Protein AF-A0A7S2NK12-F1 (afdb_monomer_lite)

Sequence (212 aa):
DAGKRAAALTNRARTEAGLAKYYAETDSPEEDAYKANIALNTALADPTYDPAILQGAIDDFLRLCPLQASSPSAQAVLRRGRALTLLWTQRRRSAQLRGELRSLVASVLETEAERRVAGTWPITPKHMRGVEDTTLTKLAACVKEAKKYSTVLGFDLAEAVAVLDRHAWAAGLLPRPSNAFRRDAMDGDFVSLRIGERLGWWGTIDKELAPT

pLDDT: mean 78.81, std 15.72, range [30.56, 96.56]

Secondary structure (DSSP, 8-state):
-HHHHHHHHHHHHHHHHHHHHHHTT---HHHHHHHHHHHHHHHHT-TT--HHHHHHHHHHHHHH-HHHHTSHHHHHHHHHHHHHHHHHHHHHHHHHHHHHHHHHHHHHHHHHHHHHHTT--SS--TTTTTTTHHHHHHHHHHHHHHGGGHHHHTHHHHHHHHHHHHHHHHHSPPPPPPHHHHHHHHHTT-HHHHHHHHTTTT----SS----

Radius of gyration: 32.16 Å; chains: 1; bounding box: 85×47×79 Å

Structure (mmCIF, N/CA/C/O backbone):
data_AF-A0A7S2NK12-F1
#
_entry.id   AF-A0A7S2NK12-F1
#
loop_
_atom_site.group_PDB
_atom_site.id
_atom_site.type_symbol
_atom_site.label_atom_id
_atom_site.label_alt_id
_atom_site.label_comp_id
_atom_site.label_asym_id
_atom_site.label_entity_id
_atom_site.label_seq_id
_atom_site.pdbx_PDB_ins_code
_atom_site.Cartn_x
_atom_site.Cartn_y
_atom_site.Cartn_z
_atom_site.occupancy
_atom_site.B_iso_or_equiv
_atom_site.auth_seq_id
_atom_site.auth_comp_id
_atom_site.auth_asym_id
_atom_site.auth_atom_id
_atom_site.pdbx_PDB_model_num
ATOM 1 N N . ASP A 1 1 ? -23.644 -28.285 31.413 1.00 63.03 1 ASP A N 1
ATOM 2 C CA . ASP A 1 1 ? -22.807 -27.067 31.433 1.00 63.03 1 ASP A CA 1
ATOM 3 C C . ASP A 1 1 ? -23.067 -26.123 30.249 1.00 63.03 1 ASP A C 1
ATOM 5 O O . ASP A 1 1 ? -23.321 -24.944 30.461 1.00 63.03 1 ASP A O 1
ATOM 9 N N . ALA A 1 2 ? -23.138 -26.631 29.010 1.00 58.03 2 ALA A N 1
ATOM 10 C CA . ALA A 1 2 ? -23.459 -25.831 27.815 1.00 58.03 2 ALA A CA 1
ATOM 11 C C . ALA A 1 2 ? -24.809 -25.074 27.879 1.00 58.03 2 ALA A C 1
ATOM 13 O O . ALA A 1 2 ? -24.869 -23.902 27.520 1.00 58.03 2 ALA A O 1
ATOM 14 N N . GLY A 1 3 ? -25.872 -25.693 28.412 1.00 62.09 3 GLY A N 1
ATOM 15 C CA . GLY A 1 3 ? -27.194 -25.053 28.523 1.00 62.09 3 GLY A CA 1
ATOM 16 C C . GLY A 1 3 ? -27.243 -23.840 29.465 1.00 62.09 3 GLY A C 1
ATOM 17 O O . GLY A 1 3 ? -27.926 -22.863 29.175 1.00 62.09 3 GLY A O 1
ATOM 18 N N . LYS A 1 4 ? -26.458 -23.846 30.554 1.00 70.75 4 LYS A N 1
ATOM 19 C CA . LYS A 1 4 ? -26.350 -22.693 31.470 1.00 70.75 4 LYS A CA 1
ATOM 20 C C . LYS A 1 4 ? -25.607 -21.524 30.815 1.00 70.75 4 LYS A C 1
ATOM 22 O O . LYS A 1 4 ? -25.994 -20.376 31.005 1.00 70.75 4 LYS A O 1
ATOM 27 N N . ARG A 1 5 ? -24.588 -21.814 29.994 1.00 58.59 5 ARG A N 1
ATOM 28 C CA . ARG A 1 5 ? -23.867 -20.799 29.204 1.00 58.59 5 ARG A CA 1
ATOM 29 C C . ARG A 1 5 ? -24.759 -20.191 28.120 1.00 58.59 5 ARG A C 1
ATOM 31 O O . ARG A 1 5 ? -24.761 -18.976 27.964 1.00 58.59 5 ARG A O 1
ATOM 38 N N . ALA A 1 6 ? -25.561 -21.007 27.434 1.00 66.00 6 ALA A N 1
ATOM 39 C CA . ALA A 1 6 ? -26.524 -20.526 26.444 1.00 66.00 6 ALA A CA 1
ATOM 40 C C . ALA A 1 6 ? -27.575 -19.596 27.077 1.00 66.00 6 ALA A C 1
ATOM 42 O O . ALA A 1 6 ? -27.787 -18.485 26.596 1.00 66.00 6 ALA A O 1
ATOM 43 N N . ALA A 1 7 ? -28.167 -19.984 28.211 1.00 68.94 7 ALA A N 1
ATOM 44 C CA . ALA A 1 7 ? -29.132 -19.144 28.922 1.00 68.94 7 ALA A CA 1
ATOM 45 C C . ALA A 1 7 ? -28.520 -17.815 29.413 1.00 68.94 7 ALA A C 1
ATOM 47 O O . ALA A 1 7 ? -29.139 -16.762 29.269 1.00 68.94 7 ALA A O 1
ATOM 48 N N . ALA A 1 8 ? -27.281 -17.839 29.918 1.00 68.38 8 ALA A N 1
ATOM 49 C CA . ALA A 1 8 ? -26.561 -16.630 30.322 1.00 68.38 8 ALA A CA 1
ATOM 50 C C . ALA A 1 8 ? -26.285 -15.682 29.139 1.00 68.38 8 ALA A C 1
ATOM 52 O O . ALA A 1 8 ? -26.482 -14.476 29.267 1.00 68.38 8 ALA A O 1
ATOM 53 N N . LEU A 1 9 ? -25.899 -16.219 27.976 1.00 69.31 9 LEU A N 1
ATOM 54 C CA . LEU A 1 9 ? -25.724 -15.438 26.745 1.00 69.31 9 LEU A CA 1
ATOM 55 C C . LEU A 1 9 ? -27.043 -14.823 26.265 1.00 69.31 9 LEU A C 1
ATOM 57 O O . LEU A 1 9 ? -27.068 -13.668 25.853 1.00 69.31 9 LEU A O 1
ATOM 61 N N . THR A 1 10 ? -28.145 -15.567 26.374 1.00 70.69 10 THR A N 1
ATOM 62 C CA . THR A 1 10 ? -29.466 -15.088 25.939 1.00 70.69 10 THR A CA 1
ATOM 63 C C . THR A 1 10 ? -29.975 -13.960 26.842 1.00 70.69 10 THR A C 1
ATOM 65 O O . THR A 1 10 ? -30.504 -12.965 26.352 1.00 70.69 10 THR A O 1
ATOM 68 N N . ASN A 1 11 ? -29.773 -14.078 28.160 1.00 71.88 11 ASN A N 1
ATOM 69 C CA . ASN A 1 11 ? -30.115 -13.024 29.117 1.00 71.88 11 ASN A CA 1
ATOM 70 C C . ASN A 1 11 ? -29.255 -11.776 28.915 1.00 71.88 11 ASN A C 1
ATOM 72 O O . ASN A 1 11 ? -29.794 -10.673 28.910 1.00 71.88 11 ASN A O 1
ATOM 76 N N . ARG A 1 12 ? -27.951 -11.953 28.672 1.00 71.44 12 ARG A N 1
ATOM 77 C CA . ARG A 1 12 ? -27.029 -10.855 28.374 1.00 71.44 12 ARG A CA 1
ATOM 78 C C . ARG A 1 12 ? -27.426 -10.096 27.106 1.00 71.44 12 ARG A C 1
ATOM 80 O O . ARG A 1 12 ? -27.517 -8.874 27.140 1.00 71.44 12 ARG A O 1
ATOM 87 N N . ALA A 1 13 ? -27.747 -10.809 26.027 1.00 68.75 13 ALA A N 1
ATOM 88 C CA . ALA A 1 13 ? -28.211 -10.193 24.785 1.00 68.75 13 ALA A CA 1
ATOM 89 C C . ALA A 1 13 ? -29.514 -9.398 24.987 1.00 68.75 13 ALA A C 1
ATOM 91 O O . ALA A 1 13 ? -29.686 -8.317 24.431 1.00 68.75 13 ALA A O 1
ATOM 92 N N . ARG A 1 14 ? -30.426 -9.903 25.827 1.00 68.31 14 ARG A N 1
ATOM 93 C CA . ARG A 1 14 ? -31.694 -9.231 26.140 1.00 68.31 14 ARG A CA 1
ATOM 94 C C . ARG A 1 14 ? -31.483 -7.966 26.985 1.00 68.31 14 ARG A C 1
ATOM 96 O O . ARG A 1 14 ? -32.145 -6.963 26.736 1.00 68.31 14 ARG A O 1
ATOM 103 N N . THR A 1 15 ? -30.546 -7.987 27.936 1.00 73.50 15 THR A N 1
ATOM 104 C CA . THR A 1 15 ? -30.156 -6.792 28.707 1.00 73.50 15 THR A CA 1
ATOM 105 C C . THR A 1 15 ? -29.409 -5.769 27.857 1.00 73.50 15 THR A C 1
ATOM 107 O O . THR A 1 15 ? -29.672 -4.579 27.980 1.00 73.50 15 THR A O 1
ATOM 110 N N . GLU A 1 16 ? -28.534 -6.216 26.951 1.00 72.56 16 GLU A N 1
ATOM 111 C CA . GLU A 1 16 ? -27.831 -5.334 26.016 1.00 72.56 16 GLU A CA 1
ATOM 112 C C . GLU A 1 16 ? -28.828 -4.659 25.060 1.00 72.56 16 GLU A C 1
ATOM 114 O O . GLU A 1 16 ? -28.774 -3.445 24.905 1.00 72.56 16 GLU A O 1
ATOM 119 N N . ALA A 1 17 ? -29.812 -5.386 24.519 1.00 69.88 17 ALA A N 1
ATOM 120 C CA . ALA A 1 17 ? -30.876 -4.802 23.697 1.00 69.88 17 ALA A CA 1
ATOM 121 C C . ALA A 1 17 ? -31.765 -3.803 24.468 1.00 69.88 17 ALA A C 1
ATOM 123 O O . ALA A 1 17 ? -32.206 -2.800 23.905 1.00 69.88 17 ALA A O 1
ATOM 124 N N . GLY A 1 18 ? -32.019 -4.059 25.756 1.00 69.00 18 GLY A N 1
ATOM 125 C CA . GLY A 1 18 ? -32.754 -3.139 26.628 1.00 69.00 18 GLY A CA 1
ATOM 126 C C . GLY A 1 18 ? -32.001 -1.829 26.880 1.00 69.00 18 GLY A C 1
ATOM 127 O O . GLY A 1 18 ? -32.596 -0.759 26.785 1.00 69.00 18 GLY A O 1
ATOM 128 N N . LEU A 1 19 ? -30.691 -1.911 27.130 1.00 70.75 19 LEU A N 1
ATOM 129 C CA . LEU A 1 19 ? -29.822 -0.742 27.309 1.00 70.75 19 LEU A CA 1
ATOM 130 C C . LEU A 1 19 ? -29.694 0.077 26.021 1.00 70.75 19 LEU A C 1
ATOM 132 O O . LEU A 1 19 ? -29.798 1.296 26.076 1.00 70.75 19 LEU A O 1
ATOM 136 N N . ALA A 1 20 ? -29.554 -0.574 24.861 1.00 67.25 20 ALA A N 1
ATOM 137 C CA . ALA A 1 20 ? -29.517 0.118 23.571 1.00 67.25 20 ALA A CA 1
ATOM 138 C C . ALA A 1 20 ? -30.772 0.969 23.331 1.00 67.25 20 ALA A C 1
ATOM 140 O O . ALA A 1 20 ? -30.671 2.094 22.849 1.00 67.25 20 ALA A O 1
ATOM 141 N N . LYS A 1 21 ? -31.951 0.443 23.689 1.00 70.06 21 LYS A N 1
ATOM 142 C CA . LYS A 1 21 ? -33.218 1.168 23.557 1.00 70.06 21 LYS A CA 1
ATOM 143 C C . LYS A 1 21 ? -33.326 2.333 24.545 1.00 70.06 21 LYS A C 1
ATOM 145 O O . LYS A 1 21 ? -33.761 3.404 24.154 1.00 70.06 21 LYS A O 1
ATOM 150 N N . TYR A 1 22 ? -32.920 2.121 25.796 1.00 68.38 22 TYR A N 1
ATOM 151 C CA . TYR A 1 22 ? -32.945 3.152 26.836 1.00 68.38 22 TYR A CA 1
ATOM 152 C C . TYR A 1 22 ? -32.023 4.331 26.502 1.00 68.38 22 TYR A C 1
ATOM 154 O O . TYR A 1 22 ? -32.408 5.492 26.617 1.00 68.38 22 TYR A O 1
ATOM 162 N N . TYR A 1 23 ? -30.814 4.027 26.035 1.00 68.19 23 TYR A N 1
ATOM 163 C CA . TYR A 1 23 ? -29.842 5.050 25.695 1.00 68.19 23 TYR A CA 1
ATOM 164 C C . TYR A 1 23 ? -30.211 5.804 24.416 1.00 68.19 23 TYR A C 1
ATOM 166 O O . TYR A 1 23 ? -30.136 7.020 24.427 1.00 68.19 23 TYR A O 1
ATOM 174 N N . ALA A 1 24 ? -30.795 5.153 23.401 1.00 62.88 24 ALA A N 1
ATOM 175 C CA . ALA A 1 24 ? -31.307 5.846 22.209 1.00 62.88 24 ALA A CA 1
ATOM 176 C C . ALA A 1 24 ? -32.327 6.975 22.499 1.00 62.88 24 ALA A C 1
ATOM 178 O O . ALA A 1 24 ? -32.612 7.780 21.613 1.00 62.88 24 ALA A O 1
ATOM 179 N N . GLU A 1 25 ? -32.887 7.025 23.710 1.00 66.38 25 GLU A N 1
ATOM 180 C CA . GLU A 1 25 ? -33.865 8.014 24.164 1.00 66.38 25 GLU A CA 1
ATOM 181 C C . GLU A 1 25 ? -33.272 9.037 25.170 1.00 66.38 25 GLU A C 1
ATOM 183 O O . GLU A 1 25 ? -33.993 9.940 25.598 1.00 66.38 25 GLU A O 1
ATOM 188 N N . THR A 1 26 ? -31.988 8.932 25.562 1.00 59.81 26 THR A N 1
ATOM 189 C CA . THR A 1 26 ? -31.367 9.753 26.627 1.00 59.81 26 THR A CA 1
ATOM 190 C C . THR A 1 26 ? -29.882 10.098 26.404 1.00 59.81 26 THR A C 1
ATOM 192 O O . THR A 1 26 ? -29.023 9.248 26.606 1.00 59.81 26 THR A O 1
ATOM 195 N N . ASP A 1 27 ? -29.558 11.379 26.161 1.00 63.44 27 ASP A N 1
ATOM 196 C CA . ASP A 1 27 ? -28.166 11.872 26.109 1.00 63.44 27 ASP A CA 1
ATOM 197 C C . ASP A 1 27 ? -27.510 11.845 27.507 1.00 63.44 27 ASP A C 1
ATOM 199 O O . ASP A 1 27 ? -27.784 12.693 28.365 1.00 63.44 27 ASP A O 1
ATOM 203 N N . SER A 1 28 ? -26.634 10.866 27.762 1.00 77.69 28 SER A N 1
ATOM 204 C CA . SER A 1 28 ? -25.925 10.720 29.045 1.00 77.69 28 SER A CA 1
ATOM 205 C C . SER A 1 28 ? -24.480 10.208 28.896 1.00 77.69 28 SER A C 1
ATOM 207 O O . SER A 1 28 ? -24.168 9.490 27.949 1.00 77.69 28 SER A O 1
ATOM 209 N N . PRO A 1 29 ? -23.577 10.480 29.864 1.00 77.12 29 PRO A N 1
ATOM 210 C CA . PRO A 1 29 ? -22.212 9.934 29.848 1.00 77.12 29 PRO A CA 1
ATOM 211 C C . PRO A 1 29 ? -22.159 8.396 29.861 1.00 77.12 29 PRO A C 1
ATOM 213 O O . PRO A 1 29 ? -21.197 7.789 29.394 1.00 77.12 29 PRO A O 1
ATOM 216 N N . GLU A 1 30 ? -23.191 7.758 30.417 1.00 78.62 30 GLU A N 1
ATOM 217 C CA . GLU A 1 30 ? -23.338 6.302 30.437 1.00 78.62 30 GLU A CA 1
ATOM 218 C C . GLU A 1 30 ? -23.726 5.754 29.061 1.00 78.62 30 GLU A C 1
ATOM 220 O O . GLU A 1 30 ? -23.198 4.721 28.642 1.00 78.62 30 GLU A O 1
ATOM 225 N N . GLU A 1 31 ? -24.586 6.473 28.336 1.00 79.88 31 GLU A N 1
ATOM 226 C CA . GLU A 1 31 ? -24.872 6.195 26.931 1.00 79.88 31 GLU A CA 1
ATOM 227 C C . GLU A 1 31 ? -23.600 6.296 26.083 1.00 79.88 31 GLU A C 1
ATOM 229 O O . GLU A 1 31 ? -23.306 5.380 25.313 1.00 79.88 31 GLU A O 1
ATOM 234 N N . ASP A 1 32 ? -22.832 7.378 26.226 1.00 81.69 32 ASP A N 1
ATOM 235 C CA . ASP A 1 32 ? -21.597 7.580 25.462 1.00 81.69 32 ASP A CA 1
ATOM 236 C C . ASP A 1 32 ? -20.595 6.446 25.708 1.00 81.69 32 ASP A C 1
ATOM 238 O O . ASP A 1 32 ? -19.981 5.921 24.772 1.00 81.69 32 ASP A O 1
ATOM 242 N N . ALA A 1 33 ? -20.473 6.007 26.963 1.00 84.50 33 ALA A N 1
ATOM 243 C CA . ALA A 1 33 ? -19.641 4.870 27.325 1.00 84.50 33 ALA A CA 1
ATOM 244 C C . ALA A 1 33 ? -20.151 3.555 26.707 1.00 84.50 33 ALA A C 1
ATOM 246 O O . ALA A 1 33 ? -19.368 2.752 26.190 1.00 84.50 33 ALA A O 1
ATOM 247 N N . TYR A 1 34 ? -21.467 3.332 26.716 1.00 84.69 34 TYR A N 1
ATOM 248 C CA . TYR A 1 34 ? -22.093 2.163 26.101 1.00 84.69 34 TYR A CA 1
ATOM 249 C C . TYR A 1 34 ? -21.891 2.138 24.576 1.00 84.69 34 TYR A C 1
ATOM 251 O O . TYR A 1 34 ? -21.444 1.122 24.030 1.00 84.69 34 TYR A O 1
ATOM 259 N N . LYS A 1 35 ? -22.124 3.267 23.892 1.00 86.94 35 LYS A N 1
ATOM 260 C CA . LYS A 1 35 ? -21.892 3.440 22.449 1.00 86.94 35 LYS A CA 1
ATOM 261 C C . LYS A 1 35 ? -20.430 3.194 22.084 1.00 86.94 35 LYS A C 1
ATOM 263 O O . LYS A 1 35 ? -20.166 2.427 21.159 1.00 86.94 35 LYS A O 1
ATOM 268 N N . ALA A 1 36 ? -19.484 3.768 22.828 1.00 88.38 36 ALA A N 1
ATOM 269 C CA . ALA A 1 36 ? -18.053 3.550 22.611 1.00 88.38 36 ALA A CA 1
ATOM 270 C C . ALA A 1 36 ? -17.654 2.073 22.751 1.00 88.38 36 ALA A C 1
ATOM 272 O O . ALA A 1 36 ? -16.867 1.553 21.957 1.00 88.38 36 ALA A O 1
ATOM 273 N N . ASN A 1 37 ? -18.219 1.366 23.731 1.00 89.31 37 ASN A N 1
ATOM 274 C CA . ASN A 1 37 ? -17.934 -0.051 23.947 1.00 89.31 37 ASN A CA 1
ATOM 275 C C . ASN A 1 37 ? -18.488 -0.925 22.804 1.00 89.31 37 ASN A C 1
ATOM 277 O O . ASN A 1 37 ? -17.804 -1.824 22.308 1.00 89.31 37 ASN A O 1
ATOM 281 N N . ILE A 1 38 ? -19.699 -0.633 22.318 1.00 89.31 38 ILE A N 1
ATOM 282 C CA . ILE A 1 38 ? -20.261 -1.301 21.134 1.00 89.31 38 ILE A CA 1
ATOM 283 C C . ILE A 1 38 ? -19.447 -0.988 19.881 1.00 89.31 38 ILE A C 1
ATOM 285 O O . ILE A 1 38 ? -19.142 -1.908 19.119 1.00 89.31 38 ILE A O 1
ATOM 289 N N . ALA A 1 39 ? -19.072 0.273 19.672 1.00 90.06 39 ALA A N 1
ATOM 290 C CA . ALA A 1 39 ? -18.286 0.695 18.519 1.00 90.06 39 ALA A CA 1
ATOM 291 C C . ALA A 1 39 ? -16.940 -0.040 18.467 1.00 90.06 39 ALA A C 1
ATOM 293 O O . ALA A 1 39 ? -16.585 -0.579 17.422 1.00 90.06 39 ALA A O 1
ATOM 294 N N . LEU A 1 40 ? -16.239 -0.164 19.601 1.00 91.94 40 LEU A N 1
ATOM 295 C CA . LEU A 1 40 ? -14.985 -0.917 19.682 1.00 91.94 40 LEU A CA 1
ATOM 296 C C . LEU A 1 40 ? -15.178 -2.406 19.367 1.00 91.94 40 LEU A C 1
ATOM 298 O O . LEU A 1 40 ? -14.419 -2.970 18.580 1.00 91.94 40 LEU A O 1
ATOM 302 N N . ASN A 1 41 ? -16.196 -3.051 19.942 1.00 89.94 41 ASN A N 1
ATOM 303 C CA . ASN A 1 41 ? -16.476 -4.463 19.660 1.00 89.94 41 ASN A CA 1
ATOM 304 C C . ASN A 1 41 ? -16.858 -4.693 18.191 1.00 89.94 41 ASN A C 1
ATOM 306 O O . ASN A 1 41 ? -16.417 -5.670 17.586 1.00 89.94 41 ASN A O 1
ATOM 310 N N . THR A 1 42 ? -17.628 -3.774 17.609 1.00 90.69 42 THR A N 1
ATOM 311 C CA . THR A 1 42 ? -18.026 -3.816 16.197 1.00 90.69 42 THR A CA 1
ATOM 312 C C . THR A 1 42 ? -16.813 -3.624 15.290 1.00 90.69 42 THR A C 1
ATOM 314 O O . THR A 1 42 ? -16.609 -4.418 14.378 1.00 90.69 42 THR A O 1
ATOM 317 N N . ALA A 1 43 ? -15.951 -2.648 15.586 1.00 91.00 43 ALA A N 1
ATOM 318 C CA . ALA A 1 43 ? -14.737 -2.384 14.818 1.00 91.00 43 ALA A CA 1
ATOM 319 C C . ALA A 1 43 ? -13.725 -3.542 14.883 1.00 91.00 43 ALA A C 1
ATOM 321 O O . ALA A 1 43 ? -13.037 -3.831 13.908 1.00 91.00 43 ALA A O 1
ATOM 322 N N . LEU A 1 44 ? -13.647 -4.257 16.012 1.00 89.50 44 LEU A N 1
ATOM 323 C CA . LEU A 1 44 ? -12.820 -5.466 16.138 1.00 89.50 44 LEU A CA 1
ATOM 324 C C . LEU A 1 44 ? -13.337 -6.642 15.297 1.00 89.50 44 LEU A C 1
ATOM 326 O O . LEU A 1 44 ? -12.552 -7.528 14.951 1.00 89.50 44 LEU A O 1
ATOM 330 N N . ALA A 1 45 ? -14.637 -6.668 15.007 1.00 88.69 45 ALA A N 1
ATOM 331 C CA . ALA A 1 45 ? -15.297 -7.686 14.196 1.00 88.69 45 ALA A CA 1
ATOM 332 C C . ALA A 1 45 ? -15.518 -7.247 12.736 1.00 88.69 45 ALA A C 1
ATOM 334 O O . ALA A 1 45 ? -16.120 -7.997 11.967 1.00 88.69 45 ALA A O 1
ATOM 335 N N . ASP A 1 46 ? -15.043 -6.059 12.354 1.00 86.25 46 ASP A N 1
ATOM 336 C CA . ASP A 1 46 ? -15.296 -5.471 11.043 1.00 86.25 46 ASP A CA 1
ATOM 337 C C . ASP A 1 46 ? -14.635 -6.301 9.919 1.00 86.25 46 ASP A C 1
ATOM 339 O O . ASP A 1 46 ? -13.405 -6.445 9.889 1.00 86.25 46 ASP A O 1
ATOM 343 N N . PRO A 1 47 ? -15.420 -6.852 8.970 1.00 86.62 47 PRO A N 1
ATOM 344 C CA . PRO A 1 47 ? -14.894 -7.646 7.863 1.00 86.62 47 PRO A CA 1
ATOM 345 C C . PRO A 1 47 ? -14.175 -6.808 6.796 1.00 86.62 47 PRO A C 1
ATOM 347 O O . PRO A 1 47 ? -13.508 -7.376 5.932 1.00 86.62 47 PRO A O 1
ATOM 350 N N . THR A 1 48 ? -14.311 -5.479 6.814 1.00 86.69 48 THR A N 1
ATOM 351 C CA . THR A 1 48 ? -13.627 -4.583 5.870 1.00 86.69 48 THR A CA 1
ATOM 352 C C . THR A 1 48 ? -12.151 -4.392 6.216 1.00 86.69 48 THR A C 1
ATOM 354 O O . THR A 1 48 ? -11.357 -4.044 5.339 1.00 86.69 48 THR A O 1
ATOM 357 N N . TYR A 1 49 ? -11.767 -4.679 7.467 1.00 85.25 49 TYR A N 1
ATOM 358 C CA . TYR A 1 49 ? -10.407 -4.525 7.983 1.00 85.25 49 TYR A CA 1
ATOM 359 C C . TYR A 1 49 ? -9.849 -3.096 7.828 1.00 85.25 49 TYR A C 1
ATOM 361 O O . TYR A 1 49 ? -8.649 -2.930 7.586 1.00 85.25 49 TYR A O 1
ATOM 369 N N . ASP A 1 50 ? -10.687 -2.056 7.931 1.00 89.56 50 ASP A N 1
ATOM 370 C CA . ASP A 1 50 ? -10.213 -0.671 7.842 1.00 89.56 50 ASP A CA 1
ATOM 371 C C . ASP A 1 50 ? -9.500 -0.244 9.144 1.00 89.56 50 ASP A C 1
ATOM 373 O O . ASP A 1 50 ? -10.134 -0.151 10.202 1.00 89.56 50 ASP A O 1
ATOM 377 N N . PRO A 1 51 ? -8.185 0.059 9.107 1.00 92.38 51 PRO A N 1
ATOM 378 C CA . PRO A 1 51 ? -7.466 0.513 10.293 1.00 92.38 51 PRO A CA 1
ATOM 379 C C . PRO A 1 51 ? -7.997 1.839 10.854 1.00 92.38 51 PRO A C 1
ATOM 381 O O . PRO A 1 51 ? -7.860 2.063 12.054 1.00 92.38 51 PRO A O 1
ATOM 384 N N . ALA A 1 52 ? -8.598 2.708 10.031 1.00 92.12 52 ALA A N 1
ATOM 385 C CA . ALA A 1 52 ? -9.104 4.002 10.491 1.00 92.12 52 ALA A CA 1
ATOM 386 C C . ALA A 1 52 ? -10.318 3.847 11.418 1.00 92.12 52 ALA A C 1
ATOM 388 O O . ALA A 1 52 ? -10.383 4.505 12.455 1.00 92.12 52 ALA A O 1
ATOM 389 N N . ILE A 1 53 ? -11.234 2.932 11.080 1.00 92.44 53 ILE A N 1
ATOM 390 C CA . ILE A 1 53 ? -12.430 2.637 11.880 1.00 92.44 53 ILE A CA 1
ATOM 391 C C . ILE A 1 53 ? -12.020 2.076 13.246 1.00 92.44 53 ILE A C 1
ATOM 393 O O . ILE A 1 53 ? -12.473 2.562 14.282 1.00 92.44 53 ILE A O 1
ATOM 397 N N . LEU A 1 54 ? -11.109 1.097 13.263 1.00 93.88 54 LEU A N 1
ATOM 398 C CA . LEU A 1 54 ? -10.632 0.502 14.513 1.00 93.88 54 LEU A CA 1
ATOM 399 C C . LEU A 1 54 ? -9.831 1.488 15.367 1.00 93.88 54 LEU A C 1
ATOM 401 O O . LEU A 1 54 ? -10.006 1.514 16.583 1.00 93.88 54 LEU A O 1
ATOM 405 N N . GLN A 1 55 ? -8.973 2.306 14.754 1.00 94.50 55 GLN A N 1
ATOM 406 C CA . GLN A 1 55 ? -8.217 3.323 15.481 1.00 94.50 55 GLN A CA 1
ATOM 407 C C . GLN A 1 55 ? -9.148 4.368 16.109 1.00 94.50 55 GLN A C 1
ATOM 409 O O . GLN A 1 55 ? -9.022 4.635 17.301 1.00 94.50 55 GLN A O 1
ATOM 414 N N . GLY A 1 56 ? -10.130 4.874 15.355 1.00 93.50 56 GLY A N 1
ATOM 415 C CA . GLY A 1 56 ? -11.131 5.808 15.875 1.00 93.50 56 GLY A CA 1
ATOM 416 C C . GLY A 1 56 ? -11.922 5.221 17.046 1.00 93.50 56 GLY A C 1
ATOM 417 O O . GLY A 1 56 ? -12.034 5.854 18.090 1.00 93.50 56 GLY A O 1
ATOM 418 N N . ALA A 1 57 ? -12.374 3.968 16.933 1.00 93.50 57 ALA A N 1
ATOM 419 C CA . ALA A 1 57 ? -13.104 3.299 18.010 1.00 93.50 57 ALA A CA 1
ATOM 420 C C . ALA A 1 57 ? -12.250 3.073 19.275 1.00 93.50 57 ALA A C 1
ATOM 422 O O . ALA A 1 57 ? -12.760 3.147 20.393 1.00 93.50 57 ALA A O 1
ATOM 423 N N . ILE A 1 58 ? -10.945 2.815 19.121 1.00 94.81 58 ILE A N 1
ATOM 424 C CA . ILE A 1 58 ? -10.000 2.742 20.246 1.00 94.81 58 ILE A CA 1
ATOM 425 C C . ILE A 1 58 ? -9.868 4.107 20.926 1.00 94.81 58 ILE A C 1
ATOM 427 O O . ILE A 1 58 ? -9.907 4.176 22.156 1.00 94.81 58 ILE A O 1
ATOM 431 N N . ASP A 1 59 ? -9.706 5.173 20.146 1.00 94.81 59 ASP A N 1
ATOM 432 C CA . ASP A 1 59 ? -9.508 6.526 20.666 1.00 94.81 59 ASP A CA 1
ATOM 433 C C . ASP A 1 59 ? -10.769 7.035 21.384 1.00 94.81 59 ASP A C 1
ATOM 435 O O . ASP A 1 59 ? -10.677 7.558 22.498 1.00 94.81 59 ASP A O 1
ATOM 439 N N . ASP A 1 60 ? -11.954 6.777 20.824 1.00 93.25 60 ASP A N 1
ATOM 440 C CA . ASP A 1 60 ? -13.232 7.083 21.471 1.00 93.25 60 ASP A CA 1
ATOM 441 C C . ASP A 1 60 ? -13.447 6.275 22.752 1.00 93.25 60 ASP A C 1
ATOM 443 O O . ASP A 1 60 ? -13.859 6.838 23.767 1.00 93.25 60 ASP A O 1
ATOM 447 N N . PHE A 1 61 ? -13.104 4.983 22.765 1.00 93.56 61 PHE A N 1
ATOM 448 C CA . PHE A 1 61 ? -13.187 4.172 23.981 1.00 93.56 61 PHE A CA 1
ATOM 449 C C . PHE A 1 61 ? -12.249 4.681 25.083 1.00 93.56 61 PHE A C 1
ATOM 451 O O . PHE A 1 61 ? -12.648 4.771 26.243 1.00 93.56 61 PHE A O 1
ATOM 458 N N . LEU A 1 62 ? -11.013 5.056 24.743 1.00 93.25 62 LEU A N 1
ATOM 459 C CA . LEU A 1 62 ? -10.067 5.626 25.708 1.00 93.25 62 LEU A CA 1
ATOM 460 C C . LEU A 1 62 ? -10.555 6.965 26.275 1.00 93.25 62 LEU A C 1
ATOM 462 O O . LEU A 1 62 ? -10.349 7.232 27.460 1.00 93.25 62 LEU A O 1
ATOM 466 N N . ARG A 1 63 ? -11.206 7.785 25.445 1.00 92.12 63 ARG A N 1
ATOM 467 C CA . ARG A 1 63 ? -11.742 9.095 25.829 1.00 92.12 63 ARG A CA 1
ATOM 468 C C . ARG A 1 63 ? -12.999 8.986 26.694 1.00 92.12 63 ARG A C 1
ATOM 470 O O . ARG A 1 63 ? -13.108 9.698 27.687 1.00 92.12 63 ARG A O 1
ATOM 477 N N . LEU A 1 64 ? -13.938 8.121 26.315 1.00 90.38 64 LEU A N 1
ATOM 478 C CA . LEU A 1 64 ? -15.272 8.036 26.920 1.00 90.38 64 LEU A CA 1
ATOM 479 C C . LEU A 1 64 ? -15.355 7.022 28.070 1.00 90.38 64 LEU A C 1
ATOM 481 O O . LEU A 1 64 ? -16.206 7.155 28.944 1.00 90.38 64 LEU A O 1
ATOM 485 N N . CYS A 1 65 ? -14.459 6.030 28.115 1.00 89.75 65 CYS A N 1
ATOM 486 C CA . CYS A 1 65 ? -14.481 4.949 29.108 1.00 89.75 65 CYS A CA 1
ATOM 487 C C . CYS A 1 65 ? -13.173 4.828 29.926 1.00 89.75 65 CYS A C 1
ATOM 489 O O . CYS A 1 65 ? -12.652 3.716 30.074 1.00 89.75 65 CYS A O 1
ATOM 491 N N . PRO A 1 66 ? -12.619 5.908 30.515 1.00 87.94 66 PRO A N 1
ATOM 492 C CA . PRO A 1 66 ? -11.279 5.887 31.119 1.00 87.94 66 PRO A CA 1
ATOM 493 C C . PRO A 1 66 ? -11.137 4.886 32.280 1.00 87.94 66 PRO A C 1
ATOM 495 O O . PRO A 1 66 ? -10.116 4.207 32.407 1.00 87.94 66 PRO A O 1
ATOM 498 N N . LEU A 1 67 ? -12.178 4.733 33.107 1.00 85.69 67 LEU A N 1
ATOM 499 C CA . LEU A 1 67 ? -12.185 3.776 34.221 1.00 85.69 67 LEU A CA 1
ATOM 500 C C . LEU A 1 67 ? -12.242 2.320 33.745 1.00 85.69 67 LEU A C 1
ATOM 502 O O . LEU A 1 67 ? -11.623 1.450 34.346 1.00 85.69 67 LEU A O 1
ATOM 506 N N . GLN A 1 68 ? -12.958 2.041 32.656 1.00 85.88 68 GLN A N 1
ATOM 507 C CA . GLN A 1 68 ? -13.034 0.689 32.097 1.00 85.88 68 GLN A CA 1
ATOM 508 C C . GLN A 1 68 ? -11.748 0.343 31.346 1.00 85.88 68 GLN A C 1
ATOM 510 O O . GLN A 1 68 ? -11.264 -0.786 31.441 1.00 85.88 68 GLN A O 1
ATOM 515 N N . ALA A 1 69 ? -11.159 1.326 30.660 1.00 85.56 69 ALA A N 1
ATOM 516 C CA . ALA A 1 69 ? -9.905 1.196 29.934 1.00 85.56 69 ALA A CA 1
ATOM 517 C C . ALA A 1 69 ? -8.719 0.821 30.833 1.00 85.56 69 ALA A C 1
ATOM 519 O O . ALA A 1 69 ? -7.792 0.163 30.363 1.00 85.56 69 ALA A O 1
ATOM 520 N N . SER A 1 70 ? -8.737 1.186 32.118 1.00 87.94 70 SER A N 1
ATOM 521 C CA . SER A 1 70 ? -7.694 0.790 33.075 1.00 87.94 70 SER A CA 1
ATOM 522 C C . SER A 1 70 ? -7.809 -0.671 33.532 1.00 87.94 70 SER A C 1
ATOM 524 O O . SER A 1 70 ? -6.854 -1.219 34.087 1.00 87.94 70 SER A O 1
ATOM 526 N N . SER A 1 71 ? -8.937 -1.339 33.262 1.00 92.88 71 SER A N 1
ATOM 527 C CA . SER A 1 71 ? -9.118 -2.740 33.639 1.00 92.88 71 SER A CA 1
ATOM 528 C C . SER A 1 71 ? -8.183 -3.669 32.841 1.00 92.88 71 SER A C 1
ATOM 530 O O . SER A 1 71 ? -7.969 -3.457 31.641 1.00 92.88 71 SER A O 1
ATOM 532 N N . PRO A 1 72 ? -7.671 -4.761 33.444 1.00 92.12 72 PRO A N 1
ATOM 533 C CA . PRO A 1 72 ? -6.807 -5.714 32.740 1.00 92.12 72 PRO A CA 1
ATOM 534 C C . PRO A 1 72 ? -7.454 -6.307 31.480 1.00 92.12 72 PRO A C 1
ATOM 536 O O . PRO A 1 72 ? -6.785 -6.513 30.467 1.00 92.12 72 PRO A O 1
ATOM 539 N N . SER A 1 73 ? -8.768 -6.547 31.531 1.00 88.56 73 SER A N 1
ATOM 540 C CA . SER A 1 73 ? -9.536 -7.084 30.404 1.00 88.56 73 SER A CA 1
ATOM 541 C C . SER A 1 73 ? -9.605 -6.108 29.225 1.00 88.56 73 SER A C 1
ATOM 543 O O . SER A 1 73 ? -9.309 -6.495 28.094 1.00 88.56 73 SER A O 1
ATOM 545 N N . ALA A 1 74 ? -9.887 -4.828 29.487 1.00 88.88 74 ALA A N 1
ATOM 546 C CA . ALA A 1 74 ? -9.900 -3.800 28.456 1.00 88.88 74 ALA A CA 1
ATOM 547 C C . ALA A 1 74 ? -8.498 -3.570 27.880 1.00 88.88 74 ALA A C 1
ATOM 549 O O . ALA A 1 74 ? -8.344 -3.464 26.668 1.00 88.88 74 ALA A O 1
ATOM 550 N N . GLN A 1 75 ? -7.451 -3.588 28.710 1.00 92.56 75 GLN A N 1
ATOM 551 C CA . GLN A 1 75 ? -6.065 -3.474 28.243 1.00 92.56 75 GLN A CA 1
ATOM 552 C C . GLN A 1 75 ? -5.668 -4.601 27.281 1.00 92.56 75 GLN A C 1
ATOM 554 O O . GLN A 1 75 ? -4.984 -4.348 26.288 1.00 92.56 75 GLN A O 1
ATOM 559 N N . ALA A 1 76 ? -6.109 -5.838 27.527 1.00 90.94 76 ALA A N 1
ATOM 560 C CA . ALA A 1 76 ? -5.873 -6.948 26.603 1.00 90.94 76 ALA A CA 1
ATOM 561 C C . ALA A 1 76 ? -6.560 -6.716 25.246 1.00 90.94 76 ALA A C 1
ATOM 563 O O . ALA A 1 76 ? -5.941 -6.912 24.196 1.00 90.94 76 ALA A O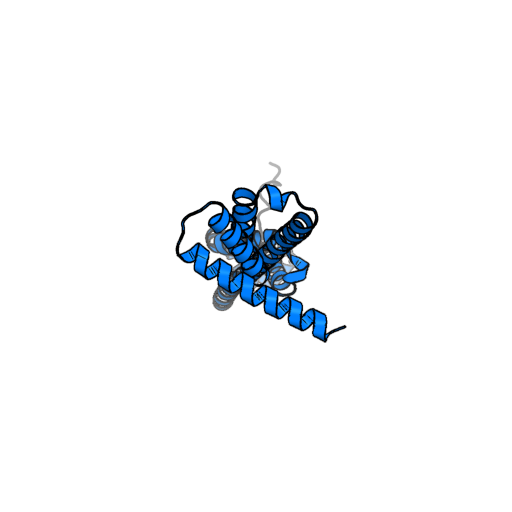 1
ATOM 564 N N . VAL A 1 77 ? -7.810 -6.238 25.264 1.00 92.31 77 VAL A N 1
ATOM 565 C CA . VAL A 1 77 ? -8.566 -5.891 24.051 1.00 92.31 77 VAL A CA 1
ATOM 566 C C . VAL A 1 77 ? -7.904 -4.737 23.296 1.00 92.31 77 VAL A C 1
ATOM 568 O O . VAL A 1 77 ? -7.684 -4.848 22.094 1.00 92.31 77 VAL A O 1
ATOM 571 N N . LEU A 1 78 ? 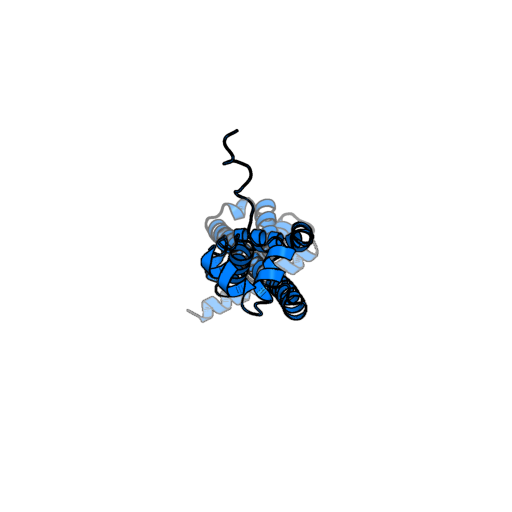-7.494 -3.675 23.988 1.00 93.50 78 LEU A N 1
ATOM 572 C CA . LEU A 1 78 ? -6.828 -2.512 23.395 1.00 93.50 78 LEU A CA 1
ATOM 573 C C . LEU A 1 78 ? -5.478 -2.873 22.768 1.00 93.50 78 LEU A C 1
ATOM 575 O O . LEU A 1 78 ? -5.163 -2.416 21.671 1.00 93.50 78 LEU A O 1
ATOM 579 N N . ARG A 1 79 ? -4.681 -3.728 23.423 1.00 93.38 79 ARG A N 1
ATOM 580 C CA . ARG A 1 79 ? -3.425 -4.245 22.850 1.00 93.38 79 ARG A CA 1
ATOM 581 C C . ARG A 1 79 ? -3.682 -5.023 21.564 1.00 93.38 79 ARG A C 1
ATOM 583 O O . ARG A 1 79 ? -2.982 -4.805 20.577 1.00 93.38 79 ARG A O 1
ATOM 590 N N . ARG A 1 80 ? -4.697 -5.893 21.562 1.00 91.75 80 ARG A N 1
ATOM 591 C CA . ARG A 1 80 ? -5.108 -6.632 20.362 1.00 91.75 80 ARG A CA 1
ATOM 592 C C . ARG A 1 80 ? -5.578 -5.684 19.260 1.00 91.75 80 ARG A C 1
ATOM 594 O O . ARG A 1 80 ? -5.143 -5.845 18.126 1.00 91.75 80 ARG A O 1
ATOM 601 N N . GLY A 1 81 ? -6.406 -4.696 19.595 1.00 93.25 81 GLY A N 1
ATOM 602 C CA . GLY A 1 81 ? -6.884 -3.680 18.661 1.00 93.25 81 GLY A CA 1
ATOM 603 C C . GLY A 1 81 ? -5.729 -2.932 17.998 1.00 93.25 81 GLY A C 1
ATOM 604 O O . GLY A 1 81 ? -5.618 -2.937 16.781 1.00 93.25 81 GLY A O 1
ATOM 605 N N . ARG A 1 82 ? -4.779 -2.412 18.786 1.00 93.88 82 ARG A N 1
ATOM 606 C CA . ARG A 1 82 ? -3.580 -1.730 18.263 1.00 93.88 82 ARG A CA 1
ATOM 607 C C . ARG A 1 82 ? -2.735 -2.626 17.352 1.00 93.88 82 ARG A C 1
ATOM 609 O O . ARG A 1 82 ? -2.262 -2.172 16.313 1.00 93.88 82 ARG A O 1
ATOM 616 N N . ALA A 1 83 ? -2.556 -3.897 17.716 1.00 93.75 83 ALA A N 1
ATOM 617 C CA . ALA A 1 83 ? -1.844 -4.853 16.871 1.00 93.75 83 ALA A CA 1
ATOM 618 C C . ALA A 1 83 ? -2.575 -5.102 15.539 1.00 93.75 83 ALA A C 1
ATOM 620 O O . ALA A 1 83 ? -1.936 -5.127 14.487 1.00 93.75 83 ALA A O 1
ATOM 621 N N . LEU A 1 84 ? -3.906 -5.236 15.565 1.00 93.56 84 LEU A N 1
ATOM 622 C CA . LEU A 1 84 ? -4.727 -5.367 14.360 1.00 93.56 84 LEU A CA 1
ATOM 623 C C . LEU A 1 84 ? -4.647 -4.116 13.482 1.00 93.56 84 LEU A C 1
ATOM 625 O O . LEU A 1 84 ? -4.409 -4.255 12.286 1.00 93.56 84 LEU A O 1
ATOM 629 N N . THR A 1 85 ? -4.731 -2.912 14.056 1.00 94.44 85 THR A N 1
ATOM 630 C CA . THR A 1 85 ? -4.565 -1.650 13.318 1.00 94.44 85 THR A CA 1
ATOM 631 C C . THR A 1 85 ? -3.233 -1.615 12.568 1.00 94.44 85 THR A C 1
ATOM 633 O O . THR A 1 85 ? -3.199 -1.279 11.382 1.00 94.44 85 THR A O 1
ATOM 636 N N . LEU A 1 86 ? -2.131 -2.014 13.216 1.00 92.31 86 LEU A N 1
ATOM 637 C CA . LEU A 1 86 ? -0.815 -2.088 12.574 1.00 92.31 86 LEU A CA 1
ATOM 638 C C . LEU A 1 86 ? -0.799 -3.102 11.421 1.00 92.31 86 LEU A C 1
ATOM 640 O O . LEU A 1 86 ? -0.361 -2.769 10.318 1.00 92.31 86 LEU A O 1
ATOM 644 N N . LEU A 1 87 ? -1.307 -4.315 11.652 1.00 91.31 87 LEU A N 1
ATOM 645 C CA . LEU A 1 87 ? -1.367 -5.371 10.636 1.00 91.31 87 LEU A CA 1
ATOM 646 C C . LEU A 1 87 ? -2.221 -4.963 9.430 1.00 91.31 87 LEU A C 1
ATOM 648 O O . LEU A 1 87 ? -1.813 -5.155 8.284 1.00 91.31 87 LEU A O 1
ATOM 652 N N . TRP A 1 88 ? -3.391 -4.373 9.666 1.00 93.38 88 TRP A N 1
ATOM 653 C CA . TRP A 1 88 ? -4.292 -3.917 8.610 1.00 93.38 88 TRP A CA 1
ATOM 654 C C . TRP A 1 88 ? -3.720 -2.728 7.844 1.00 93.38 88 TRP A C 1
ATOM 656 O O . TRP A 1 88 ? -3.809 -2.699 6.618 1.00 93.38 88 TRP A O 1
ATOM 666 N N . THR A 1 89 ? -3.032 -1.806 8.521 1.00 92.44 89 THR A N 1
ATOM 667 C CA . THR A 1 89 ? -2.305 -0.707 7.865 1.00 92.44 89 THR A CA 1
ATOM 668 C C . THR A 1 89 ? -1.213 -1.245 6.940 1.00 92.44 89 THR A C 1
ATOM 670 O O . THR A 1 89 ? -1.113 -0.830 5.784 1.00 92.44 89 THR A O 1
ATOM 673 N N . GLN A 1 90 ? -0.426 -2.220 7.405 1.00 91.81 90 GLN A N 1
ATOM 674 C CA . GLN A 1 90 ? 0.596 -2.871 6.582 1.00 91.81 90 GLN A CA 1
ATOM 675 C C . GLN A 1 90 ? -0.012 -3.618 5.388 1.00 91.81 90 GLN A C 1
ATOM 677 O O . GLN A 1 90 ? 0.490 -3.517 4.264 1.00 91.81 90 GLN A O 1
ATOM 682 N N . ARG A 1 91 ? -1.120 -4.336 5.595 1.00 91.00 91 ARG A N 1
ATOM 683 C CA . ARG A 1 91 ? -1.857 -5.015 4.522 1.00 91.00 91 ARG A CA 1
ATOM 684 C C . ARG A 1 91 ? -2.408 -4.028 3.489 1.00 91.00 91 ARG A C 1
ATOM 686 O O . ARG A 1 91 ? -2.275 -4.265 2.292 1.00 91.00 91 ARG A O 1
ATOM 693 N N . ARG A 1 92 ? -2.983 -2.906 3.928 1.00 92.38 92 ARG A N 1
ATOM 694 C CA . ARG A 1 92 ? -3.502 -1.854 3.044 1.00 92.38 92 ARG A CA 1
ATOM 695 C C . ARG A 1 92 ? -2.381 -1.218 2.227 1.00 92.38 92 ARG A C 1
ATOM 697 O O . ARG A 1 92 ? -2.512 -1.119 1.009 1.00 92.38 92 ARG A O 1
ATOM 704 N N . ARG A 1 93 ? -1.258 -0.854 2.859 1.00 94.12 93 ARG A N 1
ATOM 705 C CA . ARG A 1 93 ? -0.126 -0.248 2.141 1.00 94.12 93 ARG A CA 1
ATOM 706 C C . ARG A 1 93 ? 0.526 -1.223 1.165 1.00 94.12 93 ARG A C 1
ATOM 708 O O . ARG A 1 93 ? 0.817 -0.833 0.042 1.00 94.12 93 ARG A O 1
ATOM 715 N N . SER A 1 94 ? 0.700 -2.491 1.538 1.00 93.88 94 SER A N 1
ATOM 716 C CA . SER A 1 94 ? 1.216 -3.504 0.604 1.00 93.88 94 SER A CA 1
ATOM 717 C C . SER A 1 94 ? 0.287 -3.723 -0.598 1.00 93.88 94 SER A C 1
ATOM 719 O O . SER A 1 94 ? 0.771 -3.844 -1.719 1.00 93.88 94 SER A O 1
ATOM 721 N N . ALA A 1 95 ? -1.037 -3.705 -0.412 1.00 92.81 95 ALA A N 1
ATOM 722 C CA . ALA A 1 95 ? -1.981 -3.777 -1.529 1.00 92.81 95 ALA A CA 1
ATOM 723 C C . ALA A 1 95 ? -1.882 -2.556 -2.464 1.00 92.81 95 ALA A C 1
ATOM 725 O O . ALA A 1 95 ? -1.891 -2.723 -3.683 1.00 92.81 95 ALA A O 1
ATOM 726 N N . GLN A 1 96 ? -1.732 -1.349 -1.907 1.00 94.88 96 GLN A N 1
ATOM 727 C CA . GLN A 1 96 ? -1.503 -0.125 -2.685 1.00 94.88 96 GLN A CA 1
ATOM 728 C C . GLN A 1 96 ? -0.191 -0.192 -3.472 1.00 94.88 96 GLN A C 1
ATOM 730 O O . GLN A 1 96 ? -0.203 -0.014 -4.686 1.00 94.88 96 GLN A O 1
ATOM 735 N N . LEU A 1 97 ? 0.915 -0.539 -2.805 1.00 96.56 97 LEU A N 1
ATOM 736 C CA . LEU A 1 97 ? 2.231 -0.689 -3.430 1.00 96.56 97 LEU A CA 1
ATOM 737 C C . LEU A 1 97 ? 2.212 -1.719 -4.560 1.00 96.56 97 LEU A C 1
ATOM 739 O O . LEU A 1 97 ? 2.813 -1.488 -5.599 1.00 96.56 97 LEU A O 1
ATOM 743 N N . ARG A 1 98 ? 1.489 -2.832 -4.403 1.00 96.06 98 ARG A N 1
ATOM 744 C CA . ARG A 1 98 ? 1.308 -3.809 -5.485 1.00 96.06 98 ARG A CA 1
ATOM 745 C C . ARG A 1 98 ? 0.667 -3.179 -6.725 1.00 96.06 98 ARG A C 1
ATOM 747 O O . ARG A 1 98 ? 1.127 -3.427 -7.835 1.00 96.06 98 ARG A O 1
ATOM 754 N N . GLY A 1 99 ? -0.386 -2.383 -6.543 1.00 95.50 99 GLY A N 1
ATOM 755 C CA . GLY A 1 99 ? -1.043 -1.673 -7.644 1.00 95.50 99 GLY A CA 1
ATOM 756 C C . GLY A 1 99 ? -0.131 -0.631 -8.297 1.00 95.50 99 GLY A C 1
ATOM 757 O O . GLY A 1 99 ? -0.028 -0.591 -9.521 1.00 95.50 99 GLY A O 1
ATOM 758 N N . GLU A 1 100 ? 0.570 0.162 -7.483 1.00 96.31 100 GLU A N 1
ATOM 759 C CA . GLU A 1 100 ? 1.544 1.162 -7.941 1.00 96.31 100 GLU A CA 1
ATOM 760 C C . GLU A 1 100 ? 2.677 0.514 -8.751 1.00 96.31 100 GLU A C 1
ATOM 762 O O . GLU A 1 100 ? 2.952 0.954 -9.865 1.00 96.31 100 GLU A O 1
ATOM 767 N N . LEU A 1 101 ? 3.283 -0.566 -8.240 1.00 96.50 101 LEU A N 1
ATOM 768 C CA . LEU A 1 101 ? 4.351 -1.300 -8.923 1.00 96.50 101 LEU A CA 1
ATOM 769 C C . LEU A 1 101 ? 3.888 -1.826 -10.280 1.00 96.50 101 LEU A C 1
ATOM 771 O O . LEU A 1 101 ? 4.555 -1.570 -11.275 1.00 96.50 101 LEU A O 1
ATOM 775 N N . ARG A 1 102 ? 2.735 -2.504 -10.347 1.00 95.69 102 ARG A N 1
ATOM 776 C CA . ARG A 1 102 ? 2.205 -3.046 -11.611 1.00 95.69 102 ARG A CA 1
ATOM 777 C C . ARG A 1 102 ? 1.941 -1.960 -12.643 1.00 95.69 102 ARG A C 1
ATOM 779 O O . ARG A 1 102 ? 2.301 -2.123 -13.801 1.00 95.69 102 ARG A O 1
ATOM 786 N N . SER A 1 103 ? 1.331 -0.857 -12.215 1.00 95.44 103 SER A N 1
ATOM 787 C CA . SER A 1 103 ? 1.037 0.282 -13.088 1.00 95.44 103 SER A CA 1
ATOM 788 C C . SER A 1 103 ? 2.319 0.922 -13.631 1.00 95.44 103 SER A C 1
ATOM 790 O O . SER A 1 103 ? 2.458 1.129 -14.835 1.00 95.44 103 SER A O 1
ATOM 792 N N . LEU A 1 104 ? 3.297 1.171 -12.755 1.00 95.19 104 LEU A N 1
ATOM 793 C CA . LEU A 1 104 ? 4.574 1.768 -13.141 1.00 95.19 104 LEU A CA 1
ATOM 794 C C . LEU A 1 104 ? 5.393 0.834 -14.037 1.00 95.19 104 LEU A C 1
ATOM 796 O O . LEU A 1 104 ? 5.946 1.293 -15.032 1.00 95.19 104 LEU A O 1
ATOM 800 N N . VAL A 1 105 ? 5.446 -0.464 -13.724 1.00 95.06 105 VAL A N 1
ATOM 801 C CA . VAL A 1 105 ? 6.110 -1.470 -14.565 1.00 95.06 105 VAL A CA 1
ATOM 802 C C . VAL A 1 105 ? 5.461 -1.531 -15.944 1.00 95.06 105 VAL A C 1
ATOM 804 O O . VAL A 1 105 ? 6.180 -1.454 -16.935 1.00 95.06 105 VAL A O 1
ATOM 807 N N . ALA A 1 106 ? 4.129 -1.600 -16.029 1.00 94.50 106 ALA A N 1
ATOM 808 C CA . ALA A 1 106 ? 3.422 -1.616 -17.309 1.00 94.50 106 ALA A CA 1
ATOM 809 C C . ALA A 1 106 ? 3.757 -0.378 -18.157 1.00 94.50 106 ALA A C 1
ATOM 811 O O . ALA A 1 106 ? 4.159 -0.522 -19.307 1.00 94.50 106 ALA A O 1
ATOM 812 N N . SER A 1 107 ? 3.709 0.819 -17.563 1.00 91.75 107 SER A N 1
ATOM 813 C CA . SER A 1 107 ? 4.048 2.069 -18.258 1.00 91.75 107 SER A CA 1
ATOM 814 C C . SER A 1 107 ? 5.500 2.102 -18.756 1.00 91.75 107 SER A C 1
ATOM 816 O O . SER A 1 107 ? 5.777 2.569 -19.865 1.00 91.75 107 SER A O 1
ATOM 818 N N . VAL A 1 108 ? 6.443 1.579 -17.965 1.00 90.31 108 VAL A N 1
ATOM 819 C CA . VAL A 1 108 ? 7.845 1.460 -18.390 1.00 90.31 108 VAL A CA 1
ATOM 820 C C . VAL A 1 108 ? 7.975 0.474 -19.552 1.00 90.31 108 VAL A C 1
ATOM 822 O O . VAL A 1 108 ? 8.620 0.798 -20.546 1.00 90.31 108 VAL A O 1
ATOM 825 N N . LEU A 1 109 ? 7.329 -0.692 -19.476 1.00 90.56 109 LEU A N 1
ATOM 826 C CA . LEU A 1 109 ? 7.371 -1.706 -20.534 1.00 90.56 109 LEU A CA 1
ATOM 827 C C . LEU A 1 109 ? 6.706 -1.240 -21.838 1.00 90.56 109 LEU A C 1
ATOM 829 O O . LEU A 1 109 ? 7.198 -1.576 -22.914 1.00 90.56 109 LEU A O 1
ATOM 833 N N . GLU A 1 110 ? 5.633 -0.452 -21.767 1.00 90.62 110 GLU A N 1
ATOM 834 C CA . GLU A 1 110 ? 5.019 0.195 -22.936 1.00 90.62 110 GLU A CA 1
ATOM 835 C C . GLU A 1 110 ? 6.014 1.142 -23.615 1.00 90.62 110 GLU A C 1
ATOM 837 O O . GLU A 1 110 ? 6.257 1.034 -24.817 1.00 90.62 110 GLU A O 1
ATOM 842 N N . THR A 1 111 ? 6.693 1.978 -22.824 1.00 85.88 111 THR A N 1
ATOM 843 C CA . THR A 1 111 ? 7.745 2.876 -23.325 1.00 85.88 111 THR A CA 1
ATOM 844 C C . THR A 1 111 ? 8.913 2.083 -23.935 1.00 85.88 111 THR A C 1
ATOM 846 O O . THR A 1 111 ? 9.427 2.436 -24.999 1.00 85.88 111 THR A O 1
ATOM 849 N N . GLU A 1 112 ? 9.332 0.974 -23.307 1.00 86.38 112 GLU A N 1
ATOM 850 C CA . GLU A 1 112 ? 10.343 0.073 -23.879 1.00 86.38 112 GLU A CA 1
ATOM 851 C C . GLU A 1 112 ? 9.887 -0.485 -25.239 1.00 86.38 112 GLU A C 1
ATOM 853 O O . GLU A 1 112 ? 10.685 -0.552 -26.178 1.00 86.38 112 GLU A O 1
ATOM 858 N N . ALA A 1 113 ? 8.624 -0.904 -25.356 1.00 87.75 113 ALA A N 1
ATOM 859 C CA . ALA A 1 113 ? 8.069 -1.486 -26.574 1.00 87.75 113 ALA A CA 1
ATOM 860 C C . ALA A 1 113 ? 8.036 -0.469 -27.723 1.00 87.75 113 ALA A C 1
ATOM 862 O O . ALA A 1 113 ? 8.522 -0.773 -28.815 1.00 87.75 113 ALA A O 1
ATOM 863 N N . GLU A 1 114 ? 7.565 0.753 -27.467 1.00 85.75 114 GLU A N 1
ATOM 864 C CA . GLU A 1 114 ? 7.592 1.858 -28.435 1.00 85.75 114 GLU A CA 1
ATOM 865 C C . GLU A 1 114 ? 9.018 2.135 -28.924 1.00 85.75 114 GLU A C 1
ATOM 867 O O . GLU A 1 114 ? 9.279 2.272 -30.123 1.00 85.75 114 GLU A O 1
ATOM 872 N N . ARG A 1 115 ? 9.988 2.122 -28.006 1.00 80.31 115 ARG A N 1
ATOM 873 C CA . ARG A 1 115 ? 11.394 2.340 -28.349 1.00 80.31 115 ARG A CA 1
ATOM 874 C C . ARG A 1 115 ? 12.030 1.193 -29.113 1.00 80.31 115 ARG A C 1
ATOM 876 O O . ARG A 1 115 ? 12.908 1.449 -29.938 1.00 80.31 115 ARG A O 1
ATOM 883 N N . ARG A 1 116 ? 11.610 -0.052 -28.878 1.00 83.12 116 ARG A N 1
ATOM 884 C CA . ARG A 1 116 ? 12.025 -1.203 -29.699 1.00 83.12 116 ARG A CA 1
ATOM 885 C C . ARG A 1 116 ? 11.518 -1.062 -31.125 1.00 83.12 116 ARG A C 1
ATOM 887 O O . ARG A 1 116 ? 12.306 -1.251 -32.045 1.00 83.12 116 ARG A O 1
ATOM 894 N N . VAL A 1 117 ? 10.255 -0.669 -31.306 1.00 83.75 117 VAL A N 1
ATOM 895 C CA . VAL A 1 117 ? 9.677 -0.401 -32.634 1.00 83.75 117 VAL A CA 1
ATOM 896 C C . VAL A 1 117 ? 10.435 0.725 -33.340 1.00 83.75 117 VAL A C 1
ATOM 898 O O . VAL A 1 117 ? 10.758 0.607 -34.517 1.00 83.75 117 VAL A O 1
ATOM 901 N N . ALA A 1 118 ? 10.808 1.777 -32.608 1.00 77.69 118 ALA A N 1
ATOM 902 C CA . ALA A 1 118 ? 11.621 2.873 -33.132 1.00 77.69 118 ALA A CA 1
ATOM 903 C C . ALA A 1 118 ? 13.116 2.525 -33.327 1.00 77.69 118 ALA A C 1
ATOM 905 O O . ALA A 1 118 ? 13.880 3.371 -33.787 1.00 77.69 118 ALA A O 1
ATOM 906 N N . GLY A 1 119 ? 13.570 1.324 -32.942 1.00 77.19 119 GLY A N 1
ATOM 907 C CA . GLY A 1 119 ? 14.980 0.921 -33.020 1.00 77.19 119 GLY A CA 1
ATOM 908 C C . GLY A 1 119 ? 15.916 1.693 -32.078 1.00 77.19 119 GLY A C 1
ATOM 909 O O . GLY A 1 119 ? 17.121 1.752 -32.313 1.00 77.19 119 GLY A O 1
ATOM 910 N N . THR A 1 120 ? 15.379 2.308 -31.021 1.00 73.19 120 THR A N 1
ATOM 911 C CA . THR A 1 120 ? 16.131 3.134 -30.057 1.00 73.19 120 THR A CA 1
ATOM 912 C C . THR A 1 120 ? 16.305 2.470 -28.691 1.00 73.19 120 THR A C 1
ATOM 914 O O . THR A 1 120 ? 16.965 3.029 -27.825 1.00 73.19 120 THR A O 1
ATOM 917 N N . TRP A 1 121 ? 15.729 1.292 -28.454 1.00 73.94 121 TRP A N 1
ATOM 918 C CA . TRP A 1 121 ? 15.982 0.469 -27.263 1.00 73.94 121 TRP A CA 1
ATOM 919 C C . TRP A 1 121 ? 17.135 -0.520 -27.530 1.00 73.94 121 TRP A C 1
ATOM 921 O O . TRP A 1 121 ? 17.201 -1.047 -28.640 1.00 73.94 121 TRP A O 1
ATOM 931 N N . PRO A 1 122 ? 18.023 -0.844 -26.566 1.00 65.88 122 PRO A N 1
ATOM 932 C CA . PRO A 1 122 ? 18.038 -0.430 -25.157 1.00 65.88 122 PRO A CA 1
ATOM 933 C C . PRO A 1 122 ? 18.622 0.963 -24.890 1.00 65.88 122 PRO A C 1
ATOM 935 O O . PRO A 1 122 ? 18.413 1.532 -23.827 1.00 65.88 122 PRO A O 1
ATOM 938 N N . ILE A 1 123 ? 19.322 1.563 -25.846 1.00 67.44 123 ILE A N 1
ATOM 939 C CA . ILE A 1 123 ? 20.206 2.700 -25.567 1.00 67.44 123 ILE A CA 1
ATOM 940 C C . ILE A 1 123 ? 19.452 4.033 -25.638 1.00 67.44 123 ILE A C 1
ATOM 942 O O . ILE A 1 123 ? 19.064 4.468 -26.718 1.00 67.44 123 ILE A O 1
ATOM 946 N N . THR A 1 124 ? 19.276 4.731 -24.509 1.00 62.28 124 THR A N 1
ATOM 947 C CA . THR A 1 124 ? 18.599 6.047 -24.488 1.00 62.28 124 THR A CA 1
ATOM 948 C C . THR A 1 124 ? 19.405 7.116 -25.238 1.00 62.28 124 THR A C 1
ATOM 950 O O . THR A 1 124 ? 20.525 7.443 -24.818 1.00 62.28 124 THR A O 1
ATOM 953 N N . PRO A 1 125 ? 18.860 7.704 -26.329 1.00 59.53 125 PRO A N 1
ATOM 954 C CA . PRO A 1 125 ? 19.504 8.806 -27.036 1.00 59.53 125 PRO A CA 1
ATOM 955 C C . PRO A 1 125 ? 19.780 9.978 -26.088 1.00 59.53 125 PRO A C 1
ATOM 957 O O . PRO A 1 125 ? 18.956 10.298 -25.234 1.00 59.53 125 PRO A O 1
ATOM 960 N N . LYS A 1 126 ? 20.917 10.671 -26.246 1.00 62.25 126 LYS A N 1
ATOM 961 C CA . LYS A 1 126 ? 21.329 11.760 -25.331 1.00 62.25 126 LYS A CA 1
ATOM 962 C C . LYS A 1 126 ? 20.262 12.846 -25.119 1.00 62.25 126 LYS A C 1
ATOM 964 O O . LYS A 1 126 ? 20.173 13.377 -24.021 1.00 62.25 126 LYS A O 1
ATOM 969 N N . HIS A 1 127 ? 19.450 13.145 -26.135 1.00 59.25 127 HIS A N 1
ATOM 970 C CA . HIS A 1 127 ? 18.379 14.149 -26.069 1.00 59.25 127 HIS A CA 1
ATOM 971 C C . HIS A 1 127 ? 17.123 13.677 -25.311 1.00 59.25 127 HIS A C 1
ATOM 973 O O . HIS A 1 127 ? 16.302 14.504 -24.938 1.00 59.25 127 HIS A O 1
ATOM 979 N N . MET A 1 128 ? 16.983 12.372 -25.054 1.00 56.22 128 MET A N 1
ATOM 980 C CA . MET A 1 128 ? 15.846 11.773 -24.336 1.00 56.22 128 MET A CA 1
ATOM 981 C C . MET A 1 128 ? 16.150 11.473 -22.861 1.00 56.22 128 MET A C 1
ATOM 983 O O . MET A 1 128 ? 15.232 11.182 -22.096 1.00 56.22 128 MET A O 1
ATOM 987 N N . ARG A 1 129 ? 17.413 11.622 -22.427 1.00 58.75 129 ARG A N 1
ATOM 988 C CA . ARG A 1 129 ? 17.867 11.344 -21.048 1.00 58.75 129 ARG A CA 1
ATOM 989 C C . ARG A 1 129 ? 17.179 12.168 -19.948 1.00 58.75 129 ARG A C 1
ATOM 991 O O . ARG A 1 129 ? 17.386 11.849 -18.793 1.00 58.75 129 ARG A O 1
ATOM 998 N N . GLY A 1 130 ? 16.394 13.199 -20.275 1.00 55.53 130 GLY A N 1
ATOM 999 C CA . GLY A 1 130 ? 15.677 14.022 -19.287 1.00 55.53 130 GLY A CA 1
ATOM 1000 C C . GLY A 1 130 ? 14.155 13.830 -19.235 1.00 55.53 130 GLY A C 1
ATOM 1001 O O . GLY A 1 130 ? 13.525 14.336 -18.314 1.00 55.53 130 GLY A O 1
ATOM 1002 N N . VAL A 1 131 ? 13.547 13.132 -20.206 1.00 53.34 131 VAL A N 1
ATOM 1003 C CA . VAL A 1 131 ? 12.074 13.009 -20.328 1.00 53.34 131 VAL A CA 1
ATOM 1004 C C . VAL A 1 131 ? 11.577 11.639 -19.845 1.00 53.34 131 VAL A C 1
ATOM 1006 O O . VAL A 1 131 ? 10.552 11.560 -19.171 1.00 53.34 131 VAL A O 1
ATOM 1009 N N . GLU A 1 132 ? 12.347 10.571 -20.086 1.00 56.78 132 GLU A N 1
ATOM 1010 C CA . GLU A 1 132 ? 12.073 9.205 -19.588 1.00 56.78 132 GLU A CA 1
ATOM 1011 C C . GLU A 1 132 ? 12.269 9.052 -18.069 1.00 56.78 132 GLU A C 1
ATOM 1013 O O . GLU A 1 132 ? 11.815 8.081 -17.460 1.00 56.78 132 GLU A O 1
ATOM 1018 N N . ASP A 1 133 ? 12.922 10.031 -17.441 1.00 63.06 133 ASP A N 1
ATOM 1019 C CA . ASP A 1 133 ? 13.374 9.946 -16.056 1.00 63.06 133 ASP A CA 1
ATOM 1020 C C . ASP A 1 133 ? 12.220 9.959 -15.047 1.00 63.06 133 ASP A C 1
ATOM 1022 O O . ASP A 1 133 ? 12.367 9.453 -13.940 1.00 63.06 133 ASP A O 1
ATOM 1026 N N . THR A 1 134 ? 11.040 10.483 -15.387 1.00 77.81 134 THR A N 1
ATOM 1027 C CA . THR A 1 134 ? 9.987 10.670 -14.373 1.00 77.81 134 THR A CA 1
ATOM 1028 C C . THR A 1 134 ? 9.316 9.362 -13.944 1.00 77.81 134 THR A C 1
ATOM 1030 O O . THR A 1 134 ? 9.147 9.139 -12.744 1.00 77.81 134 THR A O 1
ATOM 1033 N N . THR A 1 135 ? 8.961 8.472 -14.877 1.00 85.12 135 THR A N 1
ATOM 1034 C CA . THR A 1 135 ? 8.316 7.184 -14.552 1.00 85.12 135 THR A CA 1
ATOM 1035 C C . THR A 1 135 ? 9.313 6.193 -13.958 1.00 85.12 135 THR A C 1
ATOM 1037 O O . THR A 1 135 ? 9.000 5.551 -12.957 1.00 85.12 135 THR A O 1
ATOM 1040 N N . LEU A 1 136 ? 10.539 6.128 -14.490 1.00 87.38 136 LEU A N 1
ATOM 1041 C CA . LEU A 1 136 ? 11.612 5.303 -13.923 1.00 87.38 136 LEU A CA 1
ATOM 1042 C C . LEU A 1 136 ? 12.019 5.772 -12.523 1.00 87.38 136 LEU A C 1
ATOM 1044 O O . LEU A 1 136 ? 12.175 4.945 -11.626 1.00 87.38 136 LEU A O 1
ATOM 1048 N N . THR A 1 137 ? 12.105 7.086 -12.286 1.00 88.50 137 THR A N 1
ATOM 1049 C CA . THR A 1 137 ? 12.370 7.624 -10.941 1.00 88.50 137 THR A CA 1
ATOM 1050 C C . THR A 1 137 ? 11.229 7.299 -9.976 1.00 88.50 137 THR A C 1
ATOM 1052 O O . THR A 1 137 ? 11.484 6.905 -8.835 1.00 88.50 137 THR A O 1
ATOM 1055 N N . LYS A 1 138 ? 9.966 7.398 -10.420 1.00 92.31 138 LYS A N 1
ATOM 1056 C CA . LYS A 1 138 ? 8.802 6.974 -9.620 1.00 92.31 138 LYS A CA 1
ATOM 1057 C C . LYS A 1 138 ? 8.850 5.478 -9.304 1.00 92.31 138 LYS A C 1
ATOM 1059 O O . LYS A 1 138 ? 8.624 5.107 -8.154 1.00 92.31 138 LYS A O 1
ATOM 1064 N N . LEU A 1 139 ? 9.197 4.633 -10.278 1.00 94.19 139 LEU A N 1
ATOM 1065 C CA . LEU A 1 139 ? 9.369 3.193 -10.079 1.00 94.19 139 LEU A CA 1
ATOM 1066 C C . LEU A 1 139 ? 10.488 2.904 -9.071 1.00 94.19 139 LEU A C 1
ATOM 1068 O O . LEU A 1 139 ? 10.280 2.130 -8.142 1.00 94.19 139 LEU A O 1
ATOM 1072 N N . ALA A 1 140 ? 11.636 3.577 -9.178 1.00 93.50 140 ALA A N 1
ATOM 1073 C CA . ALA A 1 140 ? 12.747 3.435 -8.238 1.00 93.50 140 ALA A CA 1
ATOM 1074 C C . ALA A 1 140 ? 12.366 3.846 -6.805 1.00 93.50 140 ALA A C 1
ATOM 1076 O O . ALA A 1 140 ? 12.696 3.142 -5.844 1.00 93.50 140 ALA A O 1
ATOM 1077 N N . ALA A 1 141 ? 11.633 4.952 -6.650 1.00 94.44 141 ALA A N 1
ATOM 1078 C CA . ALA A 1 141 ? 11.112 5.387 -5.357 1.00 94.44 141 ALA A CA 1
ATOM 1079 C C . ALA A 1 141 ? 10.112 4.371 -4.776 1.00 94.44 141 ALA A C 1
ATOM 1081 O O . ALA A 1 141 ? 10.233 3.993 -3.607 1.00 94.44 141 ALA A O 1
ATOM 1082 N N . CYS A 1 142 ? 9.187 3.871 -5.602 1.00 95.56 142 CYS A N 1
ATOM 1083 C CA . CYS A 1 142 ? 8.211 2.855 -5.213 1.00 95.56 142 CYS A CA 1
ATOM 1084 C C . CYS A 1 142 ? 8.904 1.549 -4.788 1.00 95.56 142 CYS A C 1
ATOM 1086 O O . CYS A 1 142 ? 8.622 1.022 -3.714 1.00 95.56 142 CYS A O 1
ATOM 1088 N N . VAL A 1 143 ? 9.900 1.077 -5.547 1.00 96.25 143 VAL A N 1
ATOM 1089 C CA . VAL A 1 143 ? 10.717 -0.101 -5.208 1.00 96.25 143 VAL A CA 1
ATOM 1090 C C . VAL A 1 143 ? 11.454 0.086 -3.879 1.00 96.25 143 VAL A C 1
ATOM 1092 O O . VAL A 1 143 ? 11.490 -0.835 -3.059 1.00 96.25 143 VAL A O 1
ATOM 1095 N N . LYS A 1 144 ? 12.021 1.272 -3.616 1.00 96.19 144 LYS A N 1
ATOM 1096 C CA . LYS A 1 144 ? 12.706 1.569 -2.346 1.00 96.19 144 LYS A CA 1
ATOM 1097 C C . LYS A 1 144 ? 11.770 1.423 -1.147 1.00 96.19 144 LYS A C 1
ATOM 1099 O O . LYS A 1 144 ? 12.183 0.888 -0.117 1.00 96.19 144 LYS A O 1
ATOM 1104 N N . GLU A 1 145 ? 10.527 1.877 -1.267 1.00 94.62 145 GLU A N 1
ATOM 1105 C CA . GLU A 1 145 ? 9.520 1.695 -0.223 1.00 94.62 145 GLU A CA 1
ATOM 1106 C C . GLU A 1 145 ? 9.051 0.235 -0.131 1.00 94.62 145 GLU A C 1
ATOM 1108 O O . GLU A 1 145 ? 9.027 -0.345 0.957 1.00 94.62 145 GLU A O 1
ATOM 1113 N N . ALA A 1 146 ? 8.758 -0.384 -1.274 1.00 94.75 146 ALA A N 1
ATOM 1114 C CA . ALA A 1 146 ? 8.273 -1.753 -1.404 1.00 94.75 146 ALA A CA 1
ATOM 1115 C C . ALA A 1 146 ? 9.224 -2.807 -0.822 1.00 94.75 146 ALA A C 1
ATOM 1117 O O . ALA A 1 146 ? 8.765 -3.839 -0.332 1.00 94.75 146 ALA A O 1
ATOM 1118 N N . LYS A 1 147 ? 10.535 -2.537 -0.767 1.00 94.12 147 LYS A N 1
ATOM 1119 C CA . LYS A 1 147 ? 11.511 -3.400 -0.075 1.00 94.12 147 LYS A CA 1
ATOM 1120 C C . LYS A 1 147 ? 11.157 -3.665 1.393 1.00 94.12 147 LYS A C 1
ATOM 1122 O O . LYS A 1 147 ? 11.472 -4.741 1.893 1.00 94.12 147 LYS A O 1
ATOM 1127 N N . LYS A 1 148 ? 10.455 -2.745 2.071 1.00 93.19 148 LYS A N 1
ATOM 1128 C CA . LYS A 1 148 ? 9.959 -2.947 3.449 1.00 93.19 148 LYS A CA 1
ATOM 1129 C C . LYS A 1 148 ? 8.862 -4.018 3.545 1.00 93.19 148 LYS A C 1
ATOM 1131 O O . LYS A 1 148 ? 8.603 -4.526 4.628 1.00 93.19 148 LYS A O 1
ATOM 1136 N N . TYR A 1 149 ? 8.235 -4.356 2.419 1.00 92.56 149 TYR A N 1
ATOM 1137 C CA . TYR A 1 149 ? 7.115 -5.290 2.293 1.00 92.56 149 TYR A CA 1
ATOM 1138 C C . TYR A 1 149 ? 7.469 -6.487 1.393 1.00 92.56 149 TYR A C 1
ATOM 1140 O O . TYR A 1 149 ? 6.581 -7.116 0.813 1.00 92.56 149 TYR A O 1
ATOM 1148 N N . SER A 1 150 ? 8.761 -6.802 1.253 1.00 88.94 150 SER A N 1
ATOM 1149 C CA . SER A 1 150 ? 9.276 -7.801 0.306 1.00 88.94 150 SER A CA 1
ATOM 1150 C C . SER A 1 150 ? 8.632 -9.182 0.455 1.00 88.94 150 SER A C 1
ATOM 1152 O O . SER A 1 150 ? 8.334 -9.826 -0.548 1.00 88.94 150 SER A O 1
ATOM 1154 N N . THR A 1 151 ? 8.335 -9.601 1.687 1.00 86.69 151 THR A N 1
ATOM 1155 C CA . THR A 1 151 ? 7.677 -10.881 1.992 1.00 86.69 151 THR A CA 1
ATOM 1156 C C . THR A 1 151 ? 6.261 -10.984 1.426 1.00 86.69 151 THR A C 1
ATOM 1158 O O . THR A 1 151 ? 5.819 -12.077 1.091 1.00 86.69 151 THR A O 1
ATOM 1161 N N . VAL A 1 152 ? 5.550 -9.859 1.303 1.00 90.00 152 VAL A N 1
ATOM 1162 C CA . VAL A 1 152 ? 4.166 -9.805 0.806 1.00 90.00 152 VAL A CA 1
ATOM 1163 C C . VAL A 1 152 ? 4.123 -9.527 -0.694 1.00 90.00 152 VAL A C 1
ATOM 1165 O O . VAL A 1 152 ? 3.255 -10.043 -1.397 1.00 90.00 152 VAL A O 1
ATOM 1168 N N . LEU A 1 153 ? 5.028 -8.682 -1.191 1.00 91.44 153 LEU A N 1
ATOM 1169 C CA . LEU A 1 153 ? 5.025 -8.236 -2.585 1.00 91.44 153 LEU A CA 1
ATOM 1170 C C . LEU A 1 153 ? 5.655 -9.257 -3.539 1.00 91.44 153 LEU A C 1
ATOM 1172 O O . LEU A 1 153 ? 5.205 -9.348 -4.677 1.00 91.44 153 LEU A O 1
ATOM 1176 N N . GLY A 1 154 ? 6.630 -10.052 -3.082 1.00 91.62 154 GLY A N 1
ATOM 1177 C CA . GLY A 1 154 ? 7.168 -11.202 -3.815 1.00 91.62 154 GLY A CA 1
ATOM 1178 C C . GLY A 1 154 ? 7.501 -10.897 -5.279 1.00 91.62 154 GLY A C 1
ATOM 1179 O O . GLY A 1 154 ? 8.428 -10.140 -5.567 1.00 91.62 154 GLY A O 1
ATOM 1180 N N . PHE A 1 155 ? 6.725 -11.489 -6.191 1.00 92.38 155 PHE A N 1
ATOM 1181 C CA . PHE A 1 155 ? 6.905 -11.368 -7.639 1.00 92.38 155 PHE A CA 1
ATOM 1182 C C . PHE A 1 155 ? 6.831 -9.922 -8.148 1.00 92.38 155 PHE A C 1
ATOM 1184 O O . PHE A 1 155 ? 7.709 -9.517 -8.902 1.00 92.38 155 PHE A O 1
ATOM 1191 N N . ASP A 1 156 ? 5.850 -9.128 -7.697 1.00 94.56 156 ASP A N 1
ATOM 1192 C CA . ASP A 1 156 ? 5.643 -7.757 -8.197 1.00 94.56 156 ASP A CA 1
ATOM 1193 C C . ASP A 1 156 ? 6.880 -6.874 -7.922 1.00 94.56 156 ASP A C 1
ATOM 1195 O O . ASP A 1 156 ? 7.275 -6.037 -8.733 1.00 94.56 156 ASP A O 1
ATOM 1199 N N . LEU A 1 157 ? 7.531 -7.088 -6.771 1.00 95.31 157 LEU A N 1
ATOM 1200 C CA . LEU A 1 157 ? 8.773 -6.401 -6.415 1.00 95.31 157 LEU A CA 1
ATOM 1201 C C . LEU A 1 157 ? 9.963 -6.915 -7.235 1.00 95.31 157 LEU A C 1
ATOM 1203 O O . LEU A 1 157 ? 10.792 -6.116 -7.662 1.00 95.31 157 LEU A O 1
ATOM 1207 N N . ALA A 1 158 ? 10.066 -8.230 -7.439 1.00 94.12 158 ALA A N 1
ATOM 1208 C CA . ALA A 1 158 ? 11.153 -8.828 -8.210 1.00 94.12 158 ALA A CA 1
ATOM 1209 C C . ALA A 1 158 ? 11.132 -8.369 -9.677 1.00 94.12 158 ALA A C 1
ATOM 1211 O O . ALA A 1 158 ? 12.176 -8.022 -10.225 1.00 94.12 158 ALA A O 1
ATOM 1212 N N . GLU A 1 159 ? 9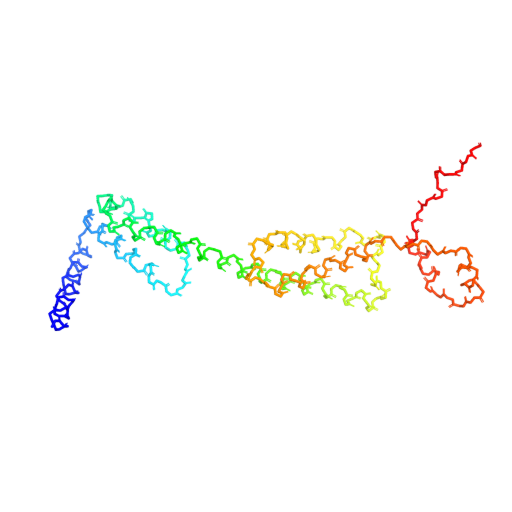.947 -8.304 -10.285 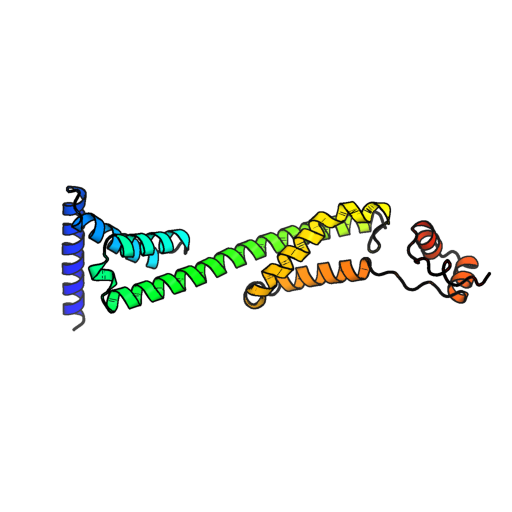1.00 95.44 159 GLU A N 1
ATOM 1213 C CA . GLU A 1 159 ? 9.760 -7.796 -11.643 1.00 95.44 159 GLU A CA 1
ATOM 1214 C C . GLU A 1 159 ? 10.168 -6.323 -11.751 1.00 95.44 159 GLU A C 1
ATOM 1216 O O . GLU A 1 159 ? 10.975 -5.963 -12.608 1.00 95.44 159 GLU A O 1
ATOM 1221 N N . ALA A 1 160 ? 9.688 -5.479 -10.833 1.00 94.94 160 ALA A N 1
ATOM 1222 C CA . ALA A 1 160 ? 10.045 -4.065 -10.801 1.00 94.94 160 ALA A CA 1
ATOM 1223 C C . ALA A 1 160 ? 11.559 -3.837 -10.641 1.00 94.94 160 ALA A C 1
ATOM 1225 O O . ALA A 1 160 ? 12.128 -2.971 -11.305 1.00 94.94 160 ALA A O 1
ATOM 1226 N N . VAL A 1 161 ? 12.225 -4.629 -9.793 1.00 95.56 161 VAL A N 1
ATOM 1227 C CA . VAL A 1 161 ? 13.688 -4.590 -9.639 1.00 95.56 161 VAL A CA 1
ATOM 1228 C C . VAL A 1 161 ? 14.382 -5.010 -10.933 1.00 95.56 161 VAL A C 1
ATOM 1230 O O . VAL A 1 161 ? 15.269 -4.298 -11.391 1.00 95.56 161 VAL A O 1
ATOM 1233 N N . ALA A 1 162 ? 13.944 -6.095 -11.573 1.00 92.81 162 ALA A N 1
ATOM 1234 C CA . ALA A 1 162 ? 14.536 -6.562 -12.824 1.00 92.81 162 ALA A CA 1
ATOM 1235 C C . ALA A 1 162 ? 14.394 -5.540 -13.967 1.00 92.81 162 ALA A C 1
ATOM 1237 O O . ALA A 1 162 ? 15.303 -5.399 -14.787 1.00 92.81 162 ALA A O 1
ATOM 1238 N N . VAL A 1 163 ? 13.273 -4.812 -14.022 1.00 91.38 163 VAL A N 1
ATOM 1239 C CA . VAL A 1 163 ? 13.083 -3.698 -14.964 1.00 91.38 163 VAL A CA 1
ATOM 1240 C C . VAL A 1 163 ? 14.080 -2.578 -14.668 1.00 91.38 163 VAL A C 1
ATOM 1242 O O . VAL A 1 163 ? 14.799 -2.152 -15.570 1.00 91.38 163 VAL A O 1
ATOM 1245 N N . LEU A 1 164 ? 14.199 -2.141 -13.411 1.00 90.25 164 LEU A N 1
ATOM 1246 C CA . LEU A 1 164 ? 15.170 -1.106 -13.038 1.00 90.25 164 LEU A CA 1
ATOM 1247 C C . LEU A 1 164 ? 16.614 -1.521 -13.348 1.00 90.25 164 LEU A C 1
ATOM 1249 O O . LEU A 1 164 ? 17.361 -0.721 -13.904 1.00 90.25 164 LEU A O 1
ATOM 1253 N N . ASP A 1 165 ? 16.995 -2.764 -13.055 1.00 87.12 165 ASP A N 1
ATOM 1254 C CA . ASP A 1 165 ? 18.338 -3.284 -13.326 1.00 87.12 165 ASP A CA 1
ATOM 1255 C C . ASP A 1 165 ? 18.631 -3.329 -14.833 1.00 87.12 165 ASP A C 1
ATOM 1257 O O . ASP A 1 165 ? 19.723 -2.963 -15.274 1.00 87.12 165 ASP A O 1
ATOM 1261 N N . ARG A 1 166 ? 17.639 -3.704 -15.650 1.00 84.88 166 ARG A N 1
ATOM 1262 C CA . ARG A 1 166 ? 17.737 -3.666 -17.116 1.00 84.88 166 ARG A CA 1
ATOM 1263 C C . ARG A 1 166 ? 17.943 -2.244 -17.628 1.00 84.88 166 ARG A C 1
ATOM 1265 O O . ARG A 1 166 ? 18.782 -2.032 -18.501 1.00 84.88 166 ARG A O 1
ATOM 1272 N N . HIS A 1 167 ? 17.207 -1.276 -17.086 1.00 82.12 167 HIS A N 1
ATOM 1273 C CA . HIS A 1 167 ? 17.371 0.136 -17.432 1.00 82.12 167 HIS A CA 1
ATOM 1274 C C . HIS A 1 167 ? 18.715 0.698 -16.954 1.00 82.12 167 HIS A C 1
ATOM 1276 O O . HIS A 1 167 ? 19.344 1.464 -17.680 1.00 82.12 167 HIS A O 1
ATOM 1282 N N . ALA A 1 168 ? 19.202 0.284 -15.783 1.00 80.50 168 ALA A N 1
ATOM 1283 C CA . ALA A 1 168 ? 20.525 0.654 -15.292 1.00 80.50 168 ALA A CA 1
ATOM 1284 C C . ALA A 1 168 ? 21.638 0.095 -16.193 1.00 80.50 168 ALA A C 1
ATOM 1286 O O . ALA A 1 168 ? 22.565 0.823 -16.549 1.00 80.50 168 ALA A O 1
ATOM 1287 N N . TRP A 1 169 ? 21.517 -1.164 -16.628 1.00 77.44 169 TRP A N 1
ATOM 1288 C CA . TRP A 1 169 ? 22.418 -1.763 -17.616 1.00 77.44 169 TRP A CA 1
ATOM 1289 C C . TRP A 1 169 ? 22.375 -1.010 -18.950 1.00 77.44 169 TRP A C 1
ATOM 1291 O O . TRP A 1 169 ? 23.418 -0.674 -19.504 1.00 77.44 169 TRP A O 1
ATOM 1301 N N . ALA A 1 170 ? 21.175 -0.683 -19.431 1.00 72.62 170 ALA A N 1
ATOM 1302 C CA . ALA A 1 170 ? 20.965 0.043 -20.679 1.00 72.62 170 ALA A CA 1
ATOM 1303 C C . ALA A 1 170 ? 21.494 1.491 -20.648 1.00 72.62 170 ALA A C 1
ATOM 1305 O O . ALA A 1 170 ? 21.898 2.032 -21.678 1.00 72.62 170 ALA A O 1
ATOM 1306 N N . ALA A 1 171 ? 21.501 2.117 -19.468 1.00 69.12 171 ALA A N 1
ATOM 1307 C CA . ALA A 1 171 ? 22.093 3.430 -19.232 1.00 69.12 171 ALA A CA 1
ATOM 1308 C C . ALA A 1 171 ? 23.627 3.383 -19.094 1.00 69.12 171 ALA A C 1
ATOM 1310 O O . ALA A 1 171 ? 24.286 4.422 -19.222 1.00 69.12 171 ALA A O 1
ATOM 1311 N N . GLY A 1 172 ? 24.197 2.200 -18.844 1.00 63.81 172 GLY A N 1
ATOM 1312 C CA . GLY A 1 172 ? 25.635 1.978 -18.794 1.00 63.81 172 GLY A CA 1
ATOM 1313 C C . GLY A 1 172 ? 26.312 2.366 -20.110 1.00 63.81 172 GLY A C 1
ATOM 1314 O O . GLY A 1 172 ? 25.798 2.119 -21.200 1.00 63.81 172 GLY A O 1
ATOM 1315 N N . LEU A 1 173 ? 27.485 2.997 -20.019 1.00 59.97 173 LEU A N 1
ATOM 1316 C CA . LEU A 1 173 ? 28.310 3.249 -21.199 1.00 59.97 173 LEU A CA 1
ATOM 1317 C C . LEU A 1 173 ? 28.784 1.907 -21.759 1.00 59.97 173 LEU A C 1
ATOM 1319 O O . LEU A 1 173 ? 29.409 1.122 -21.044 1.00 59.97 173 LEU A O 1
ATOM 1323 N N . LEU A 1 174 ? 28.513 1.653 -23.040 1.00 58.66 174 LEU A N 1
ATOM 1324 C CA . LEU A 1 174 ? 29.102 0.505 -23.715 1.00 58.66 174 LEU A CA 1
ATOM 1325 C C . LEU A 1 174 ? 30.629 0.686 -23.773 1.00 58.66 174 LEU A C 1
ATOM 1327 O O . LEU A 1 174 ? 31.105 1.799 -24.030 1.00 58.66 174 LEU A O 1
ATOM 1331 N N . PRO A 1 175 ? 31.415 -0.383 -23.561 1.00 57.81 175 PRO A N 1
ATOM 1332 C CA . PRO A 1 175 ? 32.858 -0.318 -23.743 1.00 57.81 175 PRO A CA 1
ATOM 1333 C C . PRO A 1 175 ? 33.178 0.098 -25.183 1.00 57.81 175 PRO A C 1
ATOM 1335 O O . PRO A 1 175 ? 32.565 -0.397 -26.129 1.00 57.81 175 PRO A O 1
ATOM 1338 N N . ARG A 1 176 ? 34.133 1.023 -25.356 1.00 61.66 176 ARG A N 1
ATOM 1339 C CA . ARG A 1 176 ? 34.543 1.496 -26.686 1.00 61.66 176 ARG A CA 1
ATOM 1340 C C . ARG A 1 176 ? 34.965 0.312 -27.567 1.00 61.66 176 ARG A C 1
ATOM 1342 O O . ARG A 1 176 ? 35.756 -0.516 -27.110 1.00 61.66 176 ARG A O 1
ATOM 1349 N N . PRO A 1 177 ? 34.533 0.255 -28.839 1.00 64.19 177 PRO A N 1
ATOM 1350 C CA . PRO A 1 177 ? 35.014 -0.756 -29.762 1.00 64.19 177 PRO A CA 1
ATOM 1351 C C . PRO A 1 177 ? 36.523 -0.598 -29.964 1.00 64.19 177 PRO A C 1
ATOM 1353 O O . PRO A 1 177 ? 37.040 0.523 -30.108 1.00 64.19 177 PRO A O 1
ATOM 1356 N N . SER A 1 178 ? 37.228 -1.730 -29.976 1.00 71.19 178 SER A N 1
ATOM 1357 C CA . SER A 1 178 ? 38.668 -1.773 -30.225 1.00 71.19 178 SER A CA 1
ATOM 1358 C C . SER A 1 178 ? 38.997 -1.246 -31.628 1.00 71.19 178 SER A C 1
ATOM 1360 O O . SER A 1 178 ? 38.164 -1.269 -32.536 1.00 71.19 178 SER A O 1
ATOM 1362 N N . ASN A 1 179 ? 40.231 -0.775 -31.830 1.00 70.06 179 ASN A N 1
ATOM 1363 C CA . ASN A 1 179 ? 40.681 -0.296 -33.145 1.00 70.06 179 ASN A CA 1
ATOM 1364 C C . ASN A 1 179 ? 40.659 -1.395 -34.222 1.00 70.06 179 ASN A C 1
ATOM 1366 O O . ASN A 1 179 ? 40.559 -1.070 -35.400 1.00 70.06 179 ASN A O 1
ATOM 1370 N N . ALA A 1 180 ? 40.758 -2.669 -33.826 1.00 66.50 180 ALA A N 1
ATOM 1371 C CA . ALA A 1 180 ? 40.606 -3.810 -34.727 1.00 66.50 180 ALA A CA 1
ATOM 1372 C C . ALA A 1 180 ? 39.142 -3.969 -35.166 1.00 66.50 180 ALA A C 1
ATOM 1374 O O . ALA A 1 180 ? 38.858 -3.968 -36.355 1.00 66.50 180 ALA A O 1
ATOM 1375 N N . PHE A 1 181 ? 38.205 -3.942 -34.211 1.00 65.31 181 PHE A N 1
ATOM 1376 C CA . PHE A 1 181 ? 36.769 -4.019 -34.490 1.00 65.31 181 PHE A CA 1
ATOM 1377 C C . PHE A 1 181 ? 36.271 -2.864 -35.374 1.00 65.31 181 PHE A C 1
ATOM 1379 O O . PHE A 1 181 ? 35.412 -3.057 -36.227 1.00 65.31 181 PHE A O 1
ATOM 1386 N N . ARG A 1 182 ? 36.824 -1.654 -35.201 1.00 64.56 182 ARG A N 1
ATOM 1387 C CA . ARG A 1 182 ? 36.496 -0.501 -36.056 1.00 64.56 182 ARG A CA 1
ATOM 1388 C C . ARG A 1 182 ? 37.004 -0.643 -37.489 1.00 64.56 182 ARG A C 1
ATOM 1390 O O . ARG A 1 182 ? 36.327 -0.163 -38.387 1.00 64.56 182 ARG A O 1
ATOM 1397 N N . ARG A 1 183 ? 38.166 -1.270 -37.706 1.00 64.06 183 ARG A N 1
ATOM 1398 C CA . ARG A 1 183 ? 38.686 -1.531 -39.058 1.00 64.06 183 ARG A CA 1
ATOM 1399 C C . ARG A 1 183 ? 37.832 -2.570 -39.775 1.00 64.06 183 ARG A C 1
ATOM 1401 O O . ARG A 1 183 ? 37.318 -2.270 -40.842 1.00 64.06 183 ARG A O 1
ATOM 1408 N N . ASP A 1 184 ? 37.543 -3.691 -39.118 1.00 62.00 184 ASP A N 1
ATOM 1409 C CA . ASP A 1 184 ? 36.677 -4.737 -39.680 1.00 62.00 184 ASP A CA 1
ATOM 1410 C C . ASP A 1 184 ? 35.259 -4.218 -39.994 1.00 62.00 184 ASP A C 1
AT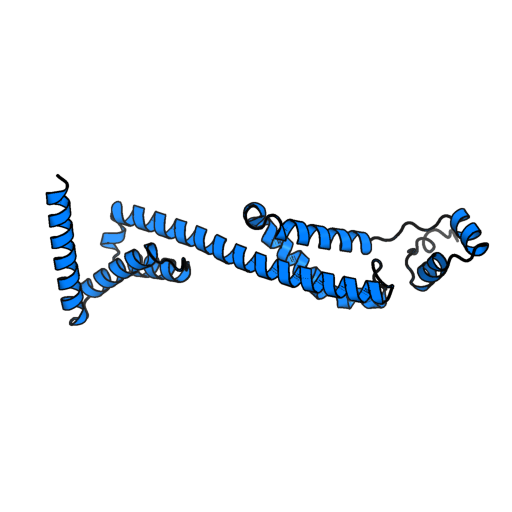OM 1412 O O . ASP A 1 184 ? 34.632 -4.627 -40.967 1.00 62.00 184 ASP A O 1
ATOM 1416 N N . ALA A 1 185 ? 34.750 -3.275 -39.195 1.00 60.56 185 ALA A N 1
ATOM 1417 C CA . ALA A 1 185 ? 33.456 -2.627 -39.416 1.00 60.56 185 ALA A CA 1
ATOM 1418 C C . ALA A 1 185 ? 33.472 -1.488 -40.456 1.00 60.56 185 ALA A C 1
ATOM 1420 O O . ALA A 1 185 ? 32.402 -1.068 -40.889 1.00 60.56 185 ALA A O 1
ATOM 1421 N N . MET A 1 186 ? 34.645 -0.954 -40.814 1.00 58.06 186 MET A N 1
ATOM 1422 C CA . MET A 1 186 ? 34.821 -0.010 -41.929 1.00 58.06 186 MET A CA 1
ATOM 1423 C C . MET A 1 186 ? 34.960 -0.759 -43.257 1.00 58.06 186 MET A C 1
ATOM 1425 O O . MET A 1 186 ? 34.468 -0.283 -44.276 1.00 58.06 186 MET A O 1
ATOM 1429 N N . ASP A 1 187 ? 35.581 -1.940 -43.218 1.00 61.88 187 ASP A N 1
ATOM 1430 C CA . ASP A 1 187 ? 35.744 -2.828 -44.370 1.00 61.88 187 ASP A CA 1
ATOM 1431 C C . ASP A 1 187 ? 34.482 -3.682 -44.638 1.00 61.88 187 ASP A C 1
ATOM 1433 O O . ASP A 1 187 ? 34.282 -4.173 -45.749 1.00 61.88 187 ASP A O 1
ATOM 1437 N N . GLY A 1 188 ? 33.599 -3.833 -43.642 1.00 58.34 188 GLY A N 1
ATOM 1438 C CA . GLY A 1 188 ? 32.290 -4.487 -43.743 1.00 58.34 188 GLY A CA 1
ATOM 1439 C C . GLY A 1 188 ? 31.100 -3.529 -43.581 1.00 58.34 188 GLY A C 1
ATOM 1440 O O . GLY A 1 188 ? 31.219 -2.415 -43.080 1.00 58.34 188 GLY A O 1
ATOM 1441 N N . ASP A 1 189 ? 29.896 -3.968 -43.954 1.00 57.06 189 ASP A N 1
ATOM 1442 C CA . ASP A 1 189 ? 28.689 -3.125 -43.944 1.00 57.06 189 ASP A CA 1
ATOM 1443 C C . ASP A 1 189 ? 27.994 -3.068 -42.561 1.00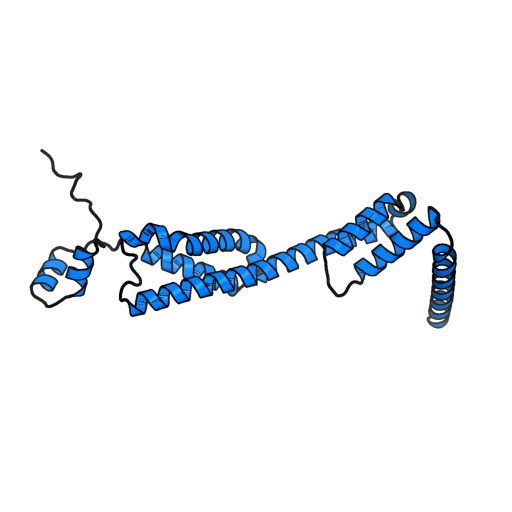 57.06 189 ASP A C 1
ATOM 1445 O O . ASP A 1 189 ? 26.788 -3.270 -42.405 1.00 57.06 189 ASP A O 1
ATOM 1449 N N . PHE A 1 190 ? 28.766 -2.818 -41.498 1.00 57.81 190 PHE A N 1
ATOM 1450 C CA . PHE A 1 190 ? 28.256 -2.832 -40.123 1.00 57.81 190 PHE A CA 1
ATOM 1451 C C . PHE A 1 190 ? 27.567 -1.513 -39.741 1.00 57.81 190 PHE A C 1
ATOM 1453 O O . PHE A 1 190 ? 28.138 -0.606 -39.130 1.00 57.81 190 PHE A O 1
ATOM 1460 N N . VAL A 1 191 ? 26.274 -1.441 -40.064 1.00 60.06 191 VAL A N 1
ATOM 1461 C CA . VAL A 1 191 ? 25.359 -0.323 -39.765 1.00 60.06 191 VAL A CA 1
ATOM 1462 C C . VAL A 1 191 ? 25.329 0.042 -38.267 1.00 60.06 191 VAL A C 1
ATOM 1464 O O . VAL A 1 191 ? 25.210 1.216 -37.914 1.00 60.06 191 VAL A O 1
ATOM 1467 N N . SER A 1 192 ? 25.507 -0.930 -37.369 1.00 56.97 192 SER A N 1
ATOM 1468 C CA . SER A 1 192 ? 25.464 -0.740 -35.910 1.00 56.97 192 SER A CA 1
ATOM 1469 C C . SER A 1 192 ? 26.593 0.140 -35.357 1.00 56.97 192 SER A C 1
ATOM 1471 O O . SER A 1 192 ? 26.357 0.912 -34.425 1.00 56.97 192 SER A O 1
ATOM 1473 N N . LEU A 1 193 ? 27.798 0.086 -35.940 1.00 62.62 193 LEU A N 1
ATOM 1474 C CA . LEU A 1 193 ? 28.937 0.899 -35.499 1.00 62.62 193 LEU A CA 1
ATOM 1475 C C . LEU A 1 193 ? 28.736 2.377 -35.870 1.00 62.62 193 LEU A C 1
ATOM 1477 O O . LEU A 1 193 ? 28.882 3.254 -35.016 1.00 62.62 193 LEU A O 1
ATOM 1481 N N . ARG A 1 194 ? 28.296 2.636 -37.111 1.00 61.28 194 ARG A N 1
ATOM 1482 C CA . ARG A 1 194 ? 27.968 3.982 -37.618 1.00 61.28 194 ARG A CA 1
ATOM 1483 C C . ARG A 1 194 ? 26.815 4.619 -36.841 1.00 61.28 194 ARG A C 1
ATOM 1485 O O . ARG A 1 194 ? 26.882 5.798 -36.496 1.00 61.28 194 ARG A O 1
ATOM 1492 N N . ILE A 1 195 ? 25.772 3.848 -36.524 1.00 60.62 195 ILE A N 1
ATOM 1493 C CA . ILE A 1 195 ? 24.662 4.310 -35.677 1.00 60.62 195 ILE A CA 1
ATOM 1494 C C . ILE A 1 195 ? 25.166 4.635 -34.263 1.00 60.62 195 ILE A C 1
ATOM 1496 O O . ILE A 1 195 ? 24.810 5.682 -33.723 1.00 60.62 195 ILE A O 1
ATOM 1500 N N . GLY A 1 196 ? 26.036 3.798 -33.689 1.00 60.66 196 GLY A N 1
ATOM 1501 C CA . GLY A 1 196 ? 26.570 4.031 -32.349 1.00 60.66 196 GLY A CA 1
ATOM 1502 C C . GLY A 1 196 ? 27.495 5.235 -32.224 1.00 60.66 196 GLY A C 1
ATOM 1503 O O . GLY A 1 196 ? 27.423 5.965 -31.234 1.00 60.66 196 GLY A O 1
ATOM 1504 N N . GLU A 1 197 ? 28.309 5.513 -33.241 1.00 64.06 197 GLU A N 1
ATOM 1505 C CA . GLU A 1 197 ? 29.090 6.751 -33.313 1.00 64.06 197 GLU A CA 1
ATOM 1506 C C . GLU A 1 197 ? 28.185 7.976 -33.488 1.00 64.06 197 GLU A C 1
ATOM 1508 O O . GLU A 1 197 ? 28.302 8.937 -32.723 1.00 64.06 197 GLU A O 1
ATOM 1513 N N . ARG A 1 198 ? 27.217 7.920 -34.415 1.00 60.75 198 ARG A N 1
ATOM 1514 C CA . ARG A 1 198 ? 26.265 9.015 -34.679 1.00 60.75 198 ARG A CA 1
ATOM 1515 C C . ARG A 1 198 ? 25.416 9.372 -33.460 1.00 60.75 198 ARG A C 1
ATOM 1517 O O . ARG A 1 198 ? 25.131 10.544 -33.227 1.00 60.75 198 ARG A O 1
ATOM 1524 N N . LEU A 1 199 ? 25.008 8.375 -32.682 1.00 57.91 199 LEU A N 1
ATOM 1525 C CA . LEU A 1 199 ? 24.201 8.559 -31.475 1.00 57.91 199 LEU A CA 1
ATOM 1526 C C . LEU A 1 199 ? 25.053 8.771 -30.209 1.00 57.91 199 LEU A C 1
ATOM 1528 O O . LEU A 1 199 ? 24.510 8.964 -29.117 1.00 57.91 199 LEU A O 1
ATOM 1532 N N . GLY A 1 200 ? 26.385 8.802 -30.348 1.00 59.56 200 GLY A N 1
ATOM 1533 C CA . GLY A 1 200 ? 27.323 9.128 -29.276 1.00 59.56 200 GLY A CA 1
ATOM 1534 C C . GLY A 1 200 ? 27.378 8.086 -28.159 1.00 59.56 200 GLY A C 1
ATOM 1535 O O . GLY A 1 200 ? 27.581 8.464 -27.001 1.00 59.56 200 GLY A O 1
ATOM 1536 N N . TRP A 1 201 ? 27.181 6.808 -28.494 1.00 65.12 201 TRP A N 1
ATOM 1537 C CA . TRP A 1 201 ? 27.102 5.677 -27.561 1.00 65.12 201 TRP A CA 1
ATOM 1538 C C . TRP A 1 201 ? 28.433 5.353 -26.864 1.00 65.12 201 TRP A C 1
ATOM 1540 O O . TRP A 1 201 ? 28.428 4.759 -25.791 1.00 65.12 201 TRP A O 1
ATOM 1550 N N . TRP A 1 202 ? 29.567 5.776 -27.432 1.00 61.09 202 TRP A N 1
ATOM 1551 C CA . TRP A 1 202 ? 30.893 5.264 -27.057 1.00 61.09 202 TRP A CA 1
ATOM 1552 C C . TRP A 1 202 ? 31.696 6.085 -26.030 1.00 61.09 202 TRP A C 1
ATOM 1554 O O . TRP A 1 202 ? 32.800 5.677 -25.688 1.00 61.09 202 TRP A O 1
ATOM 1564 N N . GLY A 1 203 ? 31.181 7.207 -25.509 1.00 54.53 203 GLY A N 1
ATOM 1565 C CA . GLY A 1 203 ? 31.849 8.013 -24.463 1.00 54.53 203 GLY A CA 1
ATOM 1566 C C . GLY A 1 203 ? 33.216 8.621 -24.858 1.00 54.53 203 GLY A C 1
ATOM 1567 O O . GLY A 1 203 ? 33.955 8.098 -25.685 1.00 54.53 203 GLY A O 1
ATOM 1568 N N . THR A 1 204 ? 33.580 9.774 -24.298 1.00 46.25 204 THR A N 1
ATOM 1569 C CA . THR A 1 204 ? 34.810 10.526 -24.630 1.00 46.25 204 THR A CA 1
ATOM 1570 C C . THR A 1 204 ? 35.840 10.438 -23.502 1.00 46.25 204 THR A C 1
ATOM 1572 O O . THR A 1 204 ? 35.636 11.079 -22.480 1.00 46.25 204 THR A O 1
ATOM 1575 N N . ILE A 1 205 ? 36.943 9.701 -23.699 1.00 41.06 205 ILE A N 1
ATOM 1576 C CA . ILE A 1 205 ? 38.138 9.722 -22.815 1.00 41.06 205 ILE A CA 1
ATOM 1577 C C . ILE A 1 205 ? 39.350 10.359 -23.540 1.00 41.06 205 ILE A C 1
ATOM 1579 O O . ILE A 1 205 ? 40.472 10.309 -23.066 1.00 41.06 205 ILE A O 1
ATOM 1583 N N . ASP A 1 206 ? 39.159 11.027 -24.683 1.00 41.91 206 ASP A N 1
ATOM 1584 C CA . ASP A 1 206 ? 40.304 11.529 -25.475 1.00 41.91 206 ASP A CA 1
ATOM 1585 C C . ASP A 1 206 ? 40.647 13.009 -25.246 1.00 41.91 206 ASP A C 1
ATOM 1587 O O . ASP A 1 206 ? 41.451 13.561 -25.988 1.00 41.91 206 ASP A O 1
ATOM 1591 N N . LYS A 1 207 ? 40.060 13.687 -24.248 1.00 40.75 207 LYS A N 1
ATOM 1592 C CA . LYS A 1 207 ? 40.377 15.107 -23.981 1.00 40.75 207 LYS A CA 1
ATOM 1593 C C . LYS A 1 207 ? 41.311 15.370 -22.797 1.00 40.75 207 LYS A C 1
ATOM 1595 O O . LYS A 1 207 ? 41.723 16.511 -22.645 1.00 40.75 207 LYS A O 1
ATOM 1600 N N . GLU A 1 208 ? 41.701 14.360 -22.018 1.00 34.78 208 GLU A N 1
ATOM 1601 C CA . GLU A 1 208 ? 42.594 14.556 -20.855 1.00 34.78 208 GLU A CA 1
ATOM 1602 C C . GLU A 1 208 ? 43.984 13.909 -20.993 1.00 34.78 208 GLU A C 1
ATOM 1604 O O . GLU A 1 208 ? 44.797 14.015 -20.083 1.00 34.78 208 GLU A O 1
ATOM 1609 N N . LEU A 1 209 ? 44.306 13.280 -22.131 1.00 37.84 209 LEU A N 1
ATOM 1610 C CA . LEU A 1 209 ? 45.597 12.599 -22.338 1.00 37.84 209 LEU A CA 1
ATOM 1611 C C . LEU A 1 209 ? 46.362 13.063 -23.585 1.00 37.84 209 LEU A C 1
ATOM 1613 O O . LEU A 1 209 ? 47.183 12.321 -24.118 1.00 37.84 209 LEU A O 1
ATOM 1617 N N . ALA A 1 210 ? 46.134 14.294 -24.043 1.00 30.56 210 ALA A N 1
ATOM 1618 C CA . ALA A 1 210 ? 47.085 14.944 -24.939 1.00 30.56 210 ALA A CA 1
ATOM 1619 C C . ALA A 1 210 ? 48.109 15.712 -24.082 1.00 30.56 210 ALA A C 1
ATOM 1621 O O . ALA A 1 210 ? 47.754 16.767 -23.553 1.00 30.56 210 ALA A O 1
ATOM 1622 N N . PRO A 1 211 ? 49.347 15.216 -23.894 1.00 41.81 211 PRO A N 1
ATOM 1623 C CA . PRO A 1 211 ? 50.417 16.078 -23.422 1.00 41.81 211 PRO A CA 1
ATOM 1624 C C . PRO A 1 211 ? 50.691 17.114 -24.519 1.00 41.81 211 PRO A C 1
ATOM 1626 O O . PRO A 1 211 ? 50.872 16.757 -25.685 1.00 41.81 211 PRO A O 1
ATOM 1629 N N . THR A 1 212 ? 50.642 18.389 -24.139 1.00 42.34 212 THR A N 1
ATOM 1630 C CA . THR A 1 212 ? 51.222 19.507 -24.900 1.00 42.34 212 THR A CA 1
ATOM 1631 C C . THR A 1 212 ? 52.710 19.307 -25.120 1.00 42.34 212 THR A C 1
ATOM 1633 O O . THR A 1 212 ? 53.362 18.859 -24.147 1.00 42.34 212 THR A O 1
#

Foldseek 3Di:
DVVVVVVVVVVVVVVLVVVVVVLVVDDDLVSLLSVLVVQLVCLVVPPVLALVSLVVSLVSNCVSPVVVCPDPVNVVSSVVSVVSSVVSVLVVVLVVLLVQLVVLLVVLVVVQVVCVVVVNPPAPQPVCVPPSCPSLVSLVVSLVVCVVVCVPNPPSSVSSVVSNVSNVVNDDQDAADDPVRVVVCVVDVPPPVVVCVVSVRHDDPPPPPDDD

Organism: NCBI:txid1333877